Protein 4M4X (pdb70)

Sequence (237 aa):
GSMLQEGEFLLQALNGFVLVVTADALVFYASSTIQDYLGFQQSDVIHQSVYELIHTEDRAEFQRQLHWALNPDNASFMERCFRCRLRCLLDNSSGFLAMNFQGRLKYLHGQNLPPQLALFAIATPLSMLQEGEFLLQALNGFVLVVTADALVFYASSTIQDYLGFQQSDVIHQSVYELIHTEDRAEFQRQLHWALASFMERCFRCRLRCLLGFLAMNFQGRLKYPPQLALFAIATPL

Nearest PDB structures (foldseek):
  4m4x-assembly1_B  TM=1.009E+00  e=1.566E-23  Mus musculus
  4m4x-assembly1_A  TM=9.810E-01  e=3.479E-19  Mus musculus
  6e3u-assembly1_B  TM=8.635E-01  e=3.053E-08  Mus musculus
  7v7l-assembly1_B  TM=8.266E-01  e=1.786E-07  Mus musculus
  7v7w-assembly1_B  TM=8.212E-01  e=2.697E-07  Mus musculus

B-factor: mean 60.88, std 22.24, range [25.76, 160.61]

InterPro domains:
  IPR000014 PAS domain [PS50112] (116-179)
  IPR000014 PAS domain [SM00091] (111-177)
  IPR000014 PAS domain [SM00091] (266-336)
  IPR000014 PAS domain [cd00130] (120-177)
  IPR000014 PAS domain [cd00130] (276-380)
  IPR001610 PAC motif [SM00086] (342-383)
  IPR011598 Myc-type, basic helix-loop-helix (bHLH) domain [PF00010] (36-77)
  IPR011598 Myc-type, basic helix-loop-helix (bHLH) domain [PS50888] (26-79)
  IPR011598 Myc-type, basic helix-loop-helix (bHLH) domain [SM00353] (33-87)
  IPR013655 PAS fold 3 [PF08447] (293-376)
  IPR013767 PAS fold [PF00989] (112-177)
  IPR033348 Aryl hydrocarbon receptor, basic helix-loop-helix domain [cd11436] (27-87)
  IPR035965 PAS domain superfamily [SSF55785] (120-181)
  IPR035965 PAS domain superfamily [SSF55785] (286-382)
  IPR036638 Helix-loop-helix DNA-binding domain superfamily [G3DSA:4.10.280.10] (30-80)
  IPR036638 Helix-loop-helix DNA-binding domain superfamily [SSF47459] (36-77)
  IPR039091 Aryl hydrocarbon receptor/Aryl hydrocarbon receptor repressor [PTHR10649] (6-791)

Radius of gyration: 19.39 Å; Cα contacts (8 Å, |Δi|>4): 508; chains: 2; bounding box: 55×44×47 Å

Organism: Mus musculus (NCBI:txid10090)

Foldseek 3Di:
DVVCVVCLVVCVPDQFKKWKAFLVQFTQFIGQCNCVFAVDGGVVRHRHHQVVFFDVVCVLVVNLQLDQVSPNCPDPFSWGWDWTWTQHPDPVDPRTFIWIWTFGWAWDPDDDPDTTIMTTTGIHTD/DVCVVCLVVCVPPQFKKWKAFLVQFTQFIGQCVCVWQVDGRVVRHRHHCVVFFDPVCVVVVNCQQDPVVVDKDWDWDWTWTPHPVNIFIWIWTFIWQEVGGIMTITGTHGD

GO terms:
  GO:0004879 nuclear receptor activity (F, IDA)
  GO:0005634 nucleus (C, IDA)
  GO:1904613 cellular response to 2,3,7,8-tetrachlorodibenzodioxine (P, IDA)
  GO:0005829 cytosol (C, IDA)
  GO:0001782 B cell homeostasis (P, TAS)
  GO:0001922 B-1 B cell homeostasis (P, TAS)
  GO:0002260 lymphocyte homeostasis (P, TAS)
  GO:0051879 Hsp90 protein binding (F, TAS)
  GO:0034751 aryl hydrocarbon receptor complex (C, TAS)
  GO:0034752 cytosolic aryl hydrocarbon receptor complex (C, TAS)
  GO:0034753 nuclear aryl hydrocarbon receptor complex (C, TAS)
  GO:0030183 B cell differentiation (P, TAS)
  GO:0060420 regulation of heart growth (P, TAS)
  GO:0000902 cell morphogenesis (P, IMP)
  GO:0001568 blood vessel development (P, IMP)
  GO:0001569 branching involved in blood vessel morphogenesis (P, IMP)
  GO:0001782 B cell homeostasis (P, IMP)
  GO:0001889 liver development (P, IMP)
  GO:0001974 blood vessel remodeling (P, IMP)
  GO:0002260 lymphocyte homeostasis (P, IMP)

Solvent-accessible surface area: 12828 Å² total; per-residue (Å²): 92,79,61,55,120,43,13,18,25,14,24,112,70,11,107,0,0,11,1,2,0,2,50,80,6,71,1,62,21,0,0,34,9,0,77,86,44,0,25,38,89,39,94,97,6,33,134,97,34,1,49,123,11,4,39,93,128,21,83,75,63,1,81,100,19,11,53,150,49,74,102,40,184,207,73,103,98,64,94,19,80,17,150,1,80,2,107,7,94,61,147,142,42,114,18,77,44,25,0,32,1,106,10,34,2,56,109,2,98,72,76,151,180,108,65,45,21,0,2,0,0,17,0,34,47,119,78,32,67,128,12,11,15,25,15,17,108,71,11,108,1,0,9,2,8,0,11,54,91,11,69,0,87,28,0,0,46,9,0,82,93,45,0,23,38,93,44,88,84,6,33,132,83,34,1,49,120,9,5,35,96,123,23,84,49,55,0,96,125,25,17,109,179,72,164,127,92,100,65,105,16,81,14,172,1,81,1,87,19,95,146,78,95,51,33,0,37,1,96,5,49,5,27,115,175,102,104,60,2,0,2,0,17,0,44,46,142

Structure (mmCIF, N/CA/C/O backbone):
data_4M4X
#
_entry.id   4M4X
#
_cell.length_a   88.173
_cell.length_b   88.173
_cell.length_c   110.014
_cell.angle_alpha   90.000
_cell.angle_beta   90.000
_cell.angle_gamma   90.000
#
_symmetry.space_group_name_H-M   'P 41 21 2'
#
loop_
_entity.id
_entity.type
_entity.pdbx_description
1 polymer 'Aryl hydrocarbon receptor'
2 water w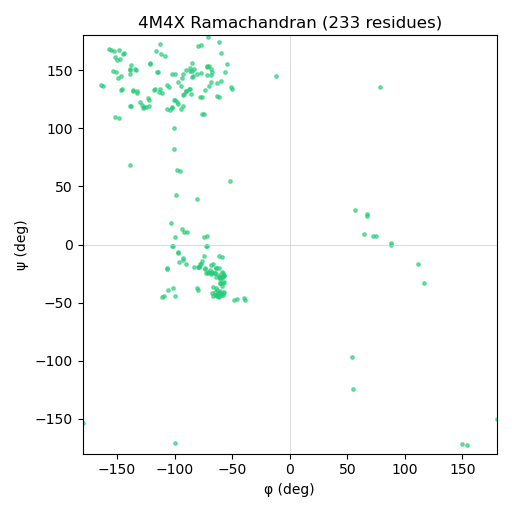ater
#
loop_
_atom_site.group_PDB
_atom_site.id
_atom_site.type_symbol
_atom_site.label_atom_id
_atom_site.label_alt_id
_atom_site.label_comp_id
_atom_site.label_asym_id
_atom_site.label_entity_id
_atom_site.label_seq_id
_atom_site.pdbx_PDB_ins_code
_atom_site.Cartn_x
_atom_site.Cartn_y
_atom_site.Cartn_z
_atom_site.occupancy
_atom_site.B_iso_or_equiv
_atom_site.auth_seq_id
_atom_site.auth_comp_id
_atom_site.auth_asym_id
_atom_site.auth_atom_id
_atom_site.pdbx_PDB_model_num
ATOM 1 N N . GLY A 1 27 ? 27.116 -12.444 2.955 1.00 112.10 107 GLY A N 1
ATOM 2 C CA . GLY A 1 27 ? 27.755 -11.306 2.321 1.00 110.17 107 GLY A CA 1
ATOM 3 C C . GLY A 1 27 ? 27.085 -10.922 1.016 1.00 114.07 107 GLY A C 1
ATOM 4 O O . GLY A 1 27 ? 27.241 -9.797 0.543 1.00 118.64 107 GLY A O 1
ATOM 5 N N . SER A 1 28 ? 26.338 -11.856 0.431 1.00 111.39 108 SER A N 1
ATOM 6 C CA . SER A 1 28 ? 25.628 -11.599 -0.818 1.00 108.47 108 SER A CA 1
ATOM 7 C C . SER A 1 28 ? 24.159 -11.279 -0.556 1.00 98.82 108 SER A C 1
ATOM 8 O O . SER A 1 28 ? 23.600 -10.359 -1.157 1.00 92.94 108 SER A O 1
ATOM 11 N N . MET A 1 29 ? 23.533 -12.052 0.329 1.00 91.32 109 MET A N 1
ATOM 12 C CA . MET A 1 29 ? 22.174 -11.754 0.773 1.00 87.29 109 MET A CA 1
ATOM 13 C C . MET A 1 29 ? 22.152 -10.459 1.584 1.00 78.94 109 MET A C 1
ATOM 14 O O . MET A 1 29 ? 21.197 -9.673 1.504 1.00 84.04 109 MET A O 1
ATOM 19 N N . LEU A 1 30 ? 23.211 -10.246 2.361 1.00 64.88 110 LEU A N 1
ATOM 20 C CA . LEU A 1 30 ? 23.381 -9.016 3.114 1.00 69.14 110 LEU A CA 1
ATOM 21 C C . LEU A 1 30 ? 23.476 -7.873 2.111 1.00 75.20 110 LEU A C 1
ATOM 22 O O . LEU A 1 30 ? 22.850 -6.820 2.270 1.00 80.92 110 LEU A O 1
ATOM 27 N N . GLN A 1 31 ? 24.250 -8.108 1.058 1.00 76.58 111 GLN A N 1
ATOM 28 C CA . GLN A 1 31 ? 24.439 -7.129 -0.002 1.00 74.83 111 GLN A CA 1
ATOM 29 C C . GLN A 1 31 ? 23.117 -6.839 -0.712 1.00 70.14 111 GLN A C 1
ATOM 30 O O . GLN A 1 31 ? 22.824 -5.696 -1.061 1.00 69.90 111 GLN A O 1
ATOM 36 N N . GLU A 1 32 ? 22.317 -7.879 -0.915 1.00 69.17 112 GLU A N 1
ATOM 37 C CA . GLU A 1 32 ? 21.022 -7.720 -1.567 1.00 68.80 112 GLU A CA 1
ATOM 38 C C . GLU A 1 32 ? 20.005 -7.000 -0.681 1.00 66.46 112 GLU A C 1
ATOM 39 O O . GLU A 1 32 ? 19.056 -6.395 -1.191 1.00 67.83 112 GLU A O 1
ATOM 45 N N . GLY A 1 33 ? 20.211 -7.057 0.636 1.00 62.41 113 GLY A N 1
ATOM 46 C CA . GLY A 1 33 ? 19.317 -6.413 1.584 1.00 54.05 113 GLY A CA 1
ATOM 47 C C . GLY A 1 33 ? 19.773 -5.037 2.052 1.00 58.25 113 GLY A C 1
ATOM 48 O O . GLY A 1 33 ? 19.032 -4.357 2.759 1.00 59.48 113 GLY A O 1
ATOM 49 N N . GLU A 1 34 ? 20.986 -4.635 1.662 1.00 63.10 114 GLU A N 1
ATOM 50 C CA . GLU A 1 34 ? 21.562 -3.325 2.008 1.00 62.46 114 GLU A CA 1
ATOM 51 C C . GLU A 1 34 ? 20.569 -2.166 1.991 1.00 59.30 114 GLU A C 1
ATOM 52 O O . GLU A 1 34 ? 20.518 -1.362 2.924 1.00 62.48 114 GLU A O 1
ATOM 58 N N . PHE A 1 35 ? 19.790 -2.089 0.919 1.00 57.03 115 PHE A N 1
ATOM 59 C CA . PHE A 1 35 ? 18.920 -0.950 0.669 1.00 55.26 115 PHE A CA 1
ATOM 60 C C . PHE A 1 35 ? 17.931 -0.672 1.800 1.00 61.35 115 PHE A C 1
ATOM 61 O O . PHE A 1 35 ? 17.482 0.460 1.978 1.00 58.30 115 PHE A O 1
ATOM 69 N N . LEU A 1 36 ? 17.590 -1.709 2.557 1.00 60.18 116 LEU A N 1
ATOM 70 C CA . LEU A 1 36 ? 16.655 -1.567 3.661 1.00 53.47 116 LEU A CA 1
ATOM 71 C C . LEU A 1 36 ? 17.193 -0.590 4.713 1.00 51.67 116 LEU A C 1
ATOM 72 O O . LEU A 1 36 ? 16.423 0.043 5.434 1.00 56.26 116 LEU A O 1
ATOM 77 N N . LEU A 1 37 ? 18.514 -0.461 4.790 1.00 46.50 117 LEU A N 1
ATOM 78 C CA . LEU A 1 37 ? 19.137 0.436 5.764 1.00 48.42 117 LEU A CA 1
ATOM 79 C C . LEU A 1 37 ? 18.957 1.909 5.389 1.00 55.29 117 LEU A C 1
ATOM 80 O O . LEU A 1 37 ? 19.401 2.790 6.123 1.00 54.45 117 LEU A O 1
ATOM 85 N N . GLN A 1 38 ? 18.303 2.175 4.258 1.00 51.58 118 GLN A N 1
ATOM 86 C CA . GLN A 1 38 ? 18.004 3.547 3.868 1.00 47.87 118 GLN A CA 1
ATOM 87 C C . GLN A 1 38 ? 16.980 4.167 4.807 1.00 53.81 118 GLN A C 1
ATOM 88 O O . GLN A 1 38 ? 16.839 5.388 4.860 1.00 61.04 118 GLN A O 1
ATOM 94 N N . ALA A 1 39 ? 16.272 3.321 5.549 1.00 55.85 119 ALA A N 1
ATOM 95 C CA . ALA A 1 39 ? 15.277 3.779 6.515 1.00 55.50 119 ALA A CA 1
ATOM 96 C C . ALA A 1 39 ? 15.955 4.370 7.751 1.00 55.04 119 ALA A C 1
ATOM 97 O O . ALA A 1 39 ? 15.340 5.124 8.500 1.00 61.29 119 ALA A O 1
ATOM 99 N N . LEU A 1 40 ? 17.219 4.018 7.967 1.00 50.62 120 LEU A N 1
ATOM 100 C CA . LEU A 1 40 ? 17.970 4.539 9.106 1.00 48.15 120 LEU A CA 1
ATOM 101 C C . LEU A 1 40 ? 18.317 6.006 8.933 1.00 50.11 120 LEU A C 1
ATOM 102 O O . LEU A 1 40 ? 18.462 6.499 7.819 1.00 53.44 120 LEU A O 1
ATOM 107 N N . ASN A 1 41 ? 18.482 6.684 10.059 1.00 56.49 121 ASN A N 1
ATOM 108 C CA . ASN A 1 41 ? 18.953 8.057 10.094 1.00 65.13 121 ASN A CA 1
ATOM 109 C C . ASN A 1 41 ? 20.454 8.070 10.317 1.00 71.62 121 ASN A C 1
ATOM 110 O O . ASN A 1 41 ? 20.939 8.528 11.349 1.00 87.39 121 ASN A O 1
ATOM 115 N N . GLY A 1 42 ? 21.188 7.510 9.369 1.00 61.04 122 GLY A N 1
ATOM 116 C CA . GLY A 1 42 ? 22.630 7.463 9.475 1.00 44.23 122 GLY A CA 1
ATOM 117 C C . GLY A 1 42 ? 23.130 6.232 8.763 1.00 42.34 122 GLY A C 1
ATOM 118 O O . GLY A 1 42 ? 22.359 5.533 8.097 1.00 50.31 122 GLY A O 1
ATOM 119 N N . PHE A 1 43 ? 24.414 5.941 8.911 1.00 35.60 123 PHE A N 1
ATOM 120 C CA . PHE A 1 43 ? 24.948 4.753 8.276 1.00 42.07 123 PHE A CA 1
ATOM 121 C C . PHE A 1 43 ? 25.564 3.811 9.303 1.00 42.96 123 PHE A C 1
ATOM 122 O O . PHE A 1 43 ? 25.954 4.219 10.395 1.00 38.15 123 PHE A O 1
ATOM 130 N N . VAL A 1 44 ? 25.618 2.538 8.949 1.00 39.54 124 VAL A N 1
ATOM 131 C CA . VAL A 1 44 ? 26.154 1.531 9.836 1.00 34.70 124 VAL A CA 1
ATOM 132 C C . VAL A 1 44 ? 27.656 1.477 9.608 1.00 42.62 124 VAL A C 1
ATOM 133 O O . VAL A 1 44 ? 28.124 1.483 8.467 1.00 47.85 124 VAL A O 1
ATOM 137 N N . LEU A 1 45 ? 28.409 1.468 10.700 1.00 40.86 125 LEU A N 1
ATOM 138 C CA . LEU A 1 45 ? 29.856 1.348 10.629 1.00 36.39 125 LEU A CA 1
ATOM 139 C C . LEU A 1 45 ? 30.298 0.299 11.642 1.00 42.88 125 LEU A C 1
ATOM 140 O O . LEU A 1 45 ? 29.858 0.308 12.801 1.00 40.15 125 LEU A O 1
ATOM 145 N N . VAL A 1 46 ? 31.147 -0.622 11.199 1.00 40.29 126 VAL A N 1
ATOM 146 C CA . VAL A 1 46 ? 31.701 -1.626 12.094 1.00 34.97 126 VAL A CA 1
ATOM 147 C C . VAL A 1 46 ? 33.219 -1.523 12.047 1.00 38.60 126 VAL A C 1
ATOM 148 O O . VAL A 1 46 ? 33.819 -1.689 10.985 1.00 38.17 126 VAL A O 1
ATOM 152 N N . VAL A 1 47 ? 33.829 -1.225 13.194 1.00 33.85 127 VAL A N 1
ATOM 153 C CA . VAL A 1 47 ? 35.276 -1.015 13.278 1.00 33.59 127 VAL A CA 1
ATOM 154 C C . VAL A 1 47 ? 35.923 -1.977 14.265 1.00 39.82 127 VAL A C 1
ATOM 155 O O . VAL A 1 47 ? 35.570 -2.018 15.443 1.00 42.63 127 VAL A O 1
ATOM 159 N N . THR A 1 48 ? 36.904 -2.732 13.796 1.00 37.04 128 THR A N 1
ATOM 160 C CA . THR A 1 48 ? 37.564 -3.691 14.665 1.00 35.25 128 THR A CA 1
ATOM 161 C C . THR A 1 48 ? 38.562 -3.019 15.614 1.00 38.45 128 THR A C 1
ATOM 162 O O . THR A 1 48 ? 38.836 -1.818 15.490 1.00 42.92 128 THR A O 1
ATOM 166 N N . ALA A 1 49 ? 39.088 -3.794 16.562 1.00 33.98 129 ALA A N 1
ATOM 167 C CA . ALA A 1 49 ? 39.992 -3.274 17.592 1.00 39.66 129 ALA A CA 1
ATOM 168 C C . ALA A 1 49 ? 41.267 -2.665 17.007 1.00 41.59 129 ALA A C 1
ATOM 169 O O . ALA A 1 49 ? 41.814 -1.716 17.563 1.00 44.88 129 ALA A O 1
ATOM 171 N N . ASP A 1 50 ? 41.738 -3.228 15.898 1.00 39.48 130 ASP A N 1
ATOM 172 C CA . ASP A 1 50 ? 42.893 -2.702 15.163 1.00 37.83 130 ASP A CA 1
ATOM 173 C C . ASP A 1 50 ? 42.552 -1.421 14.375 1.00 40.25 130 ASP A C 1
ATOM 174 O O . ASP A 1 50 ? 43.364 -0.945 13.571 1.00 42.71 130 ASP A O 1
ATOM 179 N N . ALA A 1 51 ? 41.335 -0.914 14.580 1.00 33.14 131 ALA A N 1
ATOM 180 C CA . ALA A 1 51 ? 40.831 0.314 13.953 1.00 37.96 131 ALA A CA 1
ATOM 181 C C . ALA A 1 51 ? 40.621 0.226 12.437 1.00 44.37 131 ALA A C 1
ATOM 182 O O . ALA A 1 51 ? 40.658 1.244 11.744 1.00 49.52 131 ALA A O 1
ATOM 184 N N . LEU A 1 52 ? 40.371 -0.979 11.926 1.00 39.69 132 LEU A N 1
ATOM 185 C CA . LEU A 1 52 ? 40.036 -1.145 10.512 1.00 36.79 132 LEU A CA 1
ATOM 186 C C . LEU A 1 52 ? 38.530 -1.122 10.319 1.00 39.84 132 LEU A C 1
ATOM 187 O O . LEU A 1 52 ? 37.786 -1.523 11.210 1.00 36.62 132 LEU A O 1
ATOM 192 N N . VAL A 1 53 ? 38.070 -0.597 9.188 1.00 40.10 133 VAL A N 1
ATOM 193 C CA . VAL A 1 53 ? 36.647 -0.674 8.883 1.00 31.89 133 VAL A CA 1
ATOM 194 C C . VAL A 1 53 ? 36.335 -2.087 8.423 1.00 36.39 133 VAL A C 1
ATOM 195 O O . VAL A 1 53 ? 36.795 -2.532 7.366 1.00 43.32 133 VAL A O 1
ATOM 199 N N . PHE A 1 54 ? 35.570 -2.811 9.224 1.00 34.50 134 PHE A N 1
ATOM 200 C CA . PHE A 1 54 ? 35.219 -4.160 8.839 1.00 32.59 134 PHE A CA 1
ATOM 201 C C . PHE A 1 54 ? 34.064 -4.102 7.853 1.00 33.61 134 PHE A C 1
ATOM 202 O O . PHE A 1 54 ? 33.988 -4.886 6.914 1.00 37.82 134 PHE A O 1
ATOM 210 N N . TYR A 1 55 ? 33.155 -3.170 8.100 1.00 37.58 135 TYR A N 1
ATOM 211 C CA . TYR A 1 55 ? 31.976 -2.994 7.283 1.00 37.53 135 TYR A CA 1
ATOM 212 C C . TYR A 1 55 ? 31.470 -1.558 7.347 1.00 36.24 135 TYR A C 1
ATOM 213 O O . TYR A 1 55 ? 31.620 -0.882 8.358 1.00 36.94 135 TYR A O 1
ATOM 222 N N . ALA A 1 56 ? 30.859 -1.107 6.257 1.00 37.77 136 ALA A N 1
ATOM 223 C CA . ALA A 1 56 ? 30.161 0.170 6.222 1.00 37.97 136 ALA A CA 1
ATOM 224 C C . ALA A 1 56 ? 28.979 -0.035 5.292 1.00 39.40 136 ALA A C 1
ATOM 225 O O . ALA A 1 56 ? 29.128 -0.643 4.231 1.00 41.06 136 ALA A O 1
ATOM 227 N N . SER A 1 57 ? 27.794 0.419 5.688 1.00 34.91 137 SER A N 1
ATOM 228 C CA . SER A 1 57 ? 26.631 0.258 4.815 1.00 34.79 137 SER A CA 1
ATOM 229 C C . SER A 1 57 ? 26.772 1.170 3.591 1.00 35.41 137 SER A C 1
ATOM 230 O O . SER A 1 57 ? 27.440 2.201 3.656 1.00 38.84 137 SER A O 1
ATOM 233 N N . SER A 1 58 ? 26.151 0.789 2.480 1.00 41.23 138 SER A N 1
ATOM 234 C CA . SER A 1 58 ? 26.250 1.568 1.252 1.00 47.29 138 SER A CA 1
ATOM 235 C C . SER A 1 58 ? 25.758 2.985 1.459 1.00 44.47 138 SER A C 1
ATOM 236 O O . SER A 1 58 ? 26.206 3.925 0.789 1.00 47.75 138 SER A O 1
ATOM 239 N N . THR A 1 59 ? 24.849 3.130 2.416 1.00 33.61 139 THR A N 1
ATOM 240 C CA . THR A 1 59 ? 24.264 4.419 2.725 1.00 39.63 139 THR A CA 1
ATOM 241 C C . THR A 1 59 ? 25.313 5.440 3.185 1.00 42.70 139 THR A C 1
ATOM 242 O O . THR A 1 59 ? 25.008 6.627 3.300 1.00 42.64 139 THR A O 1
ATOM 246 N N . ILE A 1 60 ? 26.542 4.985 3.444 1.00 36.16 140 ILE A N 1
ATOM 247 C CA . ILE A 1 60 ? 27.616 5.909 3.777 1.00 40.70 140 ILE A CA 1
ATOM 248 C C . ILE A 1 60 ? 27.771 6.934 2.654 1.00 40.74 140 ILE A C 1
ATOM 249 O O . ILE A 1 60 ? 28.071 8.103 2.918 1.00 42.28 140 ILE A O 1
ATOM 254 N N . GLN A 1 61 ? 27.503 6.512 1.418 1.00 37.01 141 GLN A N 1
ATOM 255 C CA . GLN A 1 61 ? 27.621 7.420 0.283 1.00 42.76 141 GLN A CA 1
ATOM 256 C C . GLN A 1 61 ? 26.663 8.610 0.408 1.00 47.90 141 GLN A C 1
ATOM 257 O O . GLN A 1 61 ? 26.947 9.693 -0.089 1.00 45.11 141 GLN A O 1
ATOM 263 N N . ASP A 1 62 ? 25.543 8.416 1.097 1.00 48.36 142 ASP A N 1
ATOM 264 C CA . ASP A 1 62 ? 24.559 9.484 1.254 1.00 46.93 142 ASP A CA 1
ATOM 265 C C . ASP A 1 62 ? 24.976 10.512 2.301 1.00 42.78 142 ASP A C 1
ATOM 266 O O . ASP A 1 62 ? 24.419 11.607 2.345 1.00 43.81 142 ASP A O 1
ATOM 271 N N . TYR A 1 63 ? 25.942 10.169 3.150 1.00 41.84 143 TYR A N 1
ATOM 272 C CA . TYR A 1 63 ? 26.318 11.103 4.207 1.00 41.24 143 TYR A CA 1
ATOM 273 C C . TYR A 1 63 ? 27.706 11.688 3.986 1.00 44.07 143 TYR A C 1
ATOM 274 O O . TYR A 1 63 ? 27.897 12.901 4.105 1.00 43.71 143 TYR A O 1
ATOM 283 N N . LEU A 1 64 ? 28.661 10.827 3.636 1.00 42.64 144 LEU A N 1
ATOM 284 C CA . LEU A 1 64 ? 30.054 11.234 3.482 1.00 38.89 144 LEU A CA 1
ATOM 285 C C . LEU A 1 64 ? 30.490 11.306 2.019 1.00 47.90 144 LEU A C 1
ATOM 286 O O . LEU A 1 64 ? 31.497 11.953 1.695 1.00 51.40 144 LEU A O 1
ATOM 291 N N . GLY A 1 65 ? 29.760 10.636 1.131 1.00 44.14 145 GLY A N 1
ATOM 292 C CA . GLY A 1 65 ? 30.112 10.699 -0.280 1.00 45.46 145 GLY A CA 1
ATOM 293 C C . GLY A 1 65 ? 31.117 9.638 -0.679 1.00 50.69 145 GLY A C 1
ATOM 294 O O . GLY A 1 65 ? 31.554 9.588 -1.824 1.00 51.16 145 GLY A O 1
ATOM 295 N N . PHE A 1 66 ? 31.512 8.807 0.283 1.00 49.50 146 PHE A N 1
ATOM 296 C CA . PHE A 1 66 ? 32.400 7.689 0.003 1.00 43.03 146 PHE A CA 1
ATOM 297 C C . PHE A 1 66 ? 31.630 6.466 -0.429 1.00 42.16 146 PHE A C 1
ATOM 298 O O . PHE A 1 66 ? 30.516 6.238 0.031 1.00 39.63 146 PHE A O 1
ATOM 306 N N . GLN A 1 67 ? 32.244 5.647 -1.276 1.00 47.94 147 GLN A N 1
ATOM 307 C CA . GLN A 1 67 ? 31.659 4.346 -1.575 1.00 48.90 147 GLN A CA 1
ATOM 308 C C . GLN A 1 67 ? 32.086 3.341 -0.504 1.00 49.15 147 GLN A C 1
ATOM 309 O O . GLN A 1 67 ? 33.193 3.401 0.039 1.00 42.11 147 GLN A O 1
ATOM 315 N N . GLN A 1 68 ? 31.163 2.449 -0.187 1.00 48.16 148 GLN A N 1
ATOM 316 C CA . GLN A 1 68 ? 31.386 1.338 0.717 1.00 41.18 148 GLN A CA 1
ATOM 317 C C . GLN A 1 68 ? 32.667 0.554 0.408 1.00 43.39 148 GLN A C 1
ATOM 318 O O . GLN A 1 68 ? 33.461 0.271 1.300 1.00 41.99 148 GLN A O 1
ATOM 324 N N . SER A 1 69 ? 32.871 0.212 -0.859 1.00 42.83 149 SER A N 1
ATOM 325 C CA . SER A 1 69 ? 34.011 -0.613 -1.238 1.00 48.54 149 SER A CA 1
ATOM 326 C C . SER A 1 69 ? 35.365 0.087 -1.090 1.00 51.19 149 SER A C 1
ATOM 327 O O . SER A 1 69 ? 36.388 -0.577 -0.922 1.00 51.35 149 SER A O 1
ATOM 330 N N . ASP A 1 70 ? 35.377 1.416 -1.163 1.00 48.62 150 ASP A N 1
ATOM 331 C CA . ASP A 1 70 ? 36.628 2.163 -1.027 1.00 44.08 150 ASP A CA 1
ATOM 332 C C . ASP A 1 70 ? 37.050 2.292 0.423 1.00 47.04 150 ASP A C 1
ATOM 333 O O . ASP A 1 70 ? 38.219 2.534 0.731 1.00 56.71 150 ASP A O 1
ATOM 338 N N . VAL A 1 71 ? 36.098 2.090 1.317 1.00 41.01 151 VAL A N 1
ATOM 339 C CA . VAL A 1 71 ? 36.287 2.423 2.720 1.00 39.41 151 VAL A CA 1
ATOM 340 C C . VAL A 1 71 ? 36.587 1.187 3.559 1.00 40.19 151 VAL A C 1
ATOM 341 O O . VAL A 1 71 ? 37.428 1.224 4.460 1.00 45.82 151 VAL A O 1
ATOM 345 N N . ILE A 1 72 ? 35.938 0.081 3.213 1.00 36.27 152 ILE A N 1
ATOM 346 C CA . ILE A 1 72 ? 36.136 -1.185 3.902 1.00 41.36 152 ILE A CA 1
ATOM 347 C C . ILE A 1 72 ? 37.597 -1.627 3.806 1.00 40.40 152 ILE A C 1
ATOM 348 O O . ILE A 1 72 ? 38.237 -1.405 2.782 1.00 38.09 152 ILE A O 1
ATOM 353 N N . HIS A 1 73 ? 38.117 -2.190 4.905 1.00 38.17 153 HIS A N 1
ATOM 354 C CA . HIS A 1 73 ? 39.510 -2.655 5.027 1.00 42.07 153 HIS A CA 1
ATOM 355 C C . HIS A 1 73 ? 40.508 -1.515 5.188 1.00 44.33 153 HIS A C 1
ATOM 356 O O . HIS A 1 73 ? 41.717 -1.741 5.165 1.00 50.69 153 HIS A O 1
ATOM 363 N N . GLN A 1 74 ? 40.021 -0.292 5.351 1.00 37.85 154 GLN A N 1
ATOM 364 C CA . GLN A 1 74 ? 40.942 0.807 5.598 1.00 38.91 154 GLN A CA 1
ATOM 365 C C . GLN A 1 74 ? 40.810 1.254 7.038 1.00 42.63 154 GLN A C 1
ATOM 366 O O . GLN A 1 74 ? 39.811 0.952 7.708 1.00 43.23 154 GLN A O 1
ATOM 372 N N . SER A 1 75 ? 41.814 1.983 7.511 1.00 39.71 155 SER A N 1
ATOM 373 C CA . SER A 1 75 ? 41.801 2.500 8.875 1.00 42.38 155 SER A CA 1
ATOM 374 C C . SER A 1 75 ? 40.741 3.594 8.996 1.00 35.23 155 SER A C 1
ATOM 375 O O . SER A 1 75 ? 40.650 4.452 8.113 1.00 40.51 155 SER A O 1
ATOM 378 N N . VAL A 1 76 ? 39.960 3.591 10.079 1.00 37.57 156 VAL A N 1
ATOM 379 C CA . VAL A 1 76 ? 38.959 4.646 10.277 1.00 34.80 156 VAL A CA 1
ATOM 380 C C . VAL A 1 76 ? 39.602 6.004 10.453 1.00 37.07 156 VAL A C 1
ATOM 381 O O . VAL A 1 76 ? 38.950 7.024 10.242 1.00 39.79 156 VAL A O 1
ATOM 385 N N . TYR A 1 77 ? 40.854 6.022 10.903 1.00 31.59 157 TYR A N 1
ATOM 386 C CA . TYR A 1 77 ? 41.505 7.289 11.198 1.00 38.51 157 TYR A CA 1
ATOM 387 C C . TYR A 1 77 ? 41.663 8.133 9.936 1.00 46.64 157 TYR A C 1
ATOM 388 O O . TYR A 1 77 ? 41.783 9.358 10.015 1.00 56.37 157 TYR A O 1
ATOM 397 N N . GLU A 1 78 ? 41.607 7.483 8.774 1.00 46.52 158 GLU A N 1
ATOM 398 C CA . GLU A 1 78 ? 41.655 8.196 7.497 1.00 47.22 158 GLU A CA 1
ATOM 399 C C . GLU A 1 78 ? 40.380 8.983 7.235 1.00 41.44 158 GLU A C 1
ATOM 400 O O . GLU A 1 78 ? 40.396 9.967 6.513 1.00 52.96 158 GLU A O 1
ATOM 406 N N . LEU A 1 79 ? 39.286 8.555 7.855 1.00 42.28 159 LEU A N 1
ATOM 407 C CA . LEU A 1 79 ? 38.001 9.236 7.749 1.00 39.80 159 LEU A CA 1
ATOM 408 C C . LEU A 1 79 ? 37.801 10.255 8.869 1.00 42.78 159 LEU A C 1
ATOM 409 O O . LEU A 1 79 ? 36.856 11.040 8.830 1.00 48.26 159 LEU A O 1
ATOM 414 N N . ILE A 1 80 ? 38.665 10.225 9.878 1.00 40.26 160 ILE A N 1
ATOM 415 C CA . ILE A 1 80 ? 38.439 11.024 11.077 1.00 44.66 160 ILE A CA 1
ATOM 416 C C . ILE A 1 80 ? 39.344 12.253 11.144 1.00 47.45 160 ILE A C 1
ATOM 417 O O . ILE A 1 80 ? 40.551 12.180 10.884 1.00 48.73 160 ILE A O 1
ATOM 422 N N . HIS A 1 81 ? 38.738 13.378 11.506 1.00 40.32 161 HIS A N 1
ATOM 423 C CA . HIS A 1 81 ? 39.458 14.611 11.795 1.00 38.98 161 HIS A CA 1
ATOM 424 C C . HIS A 1 81 ? 40.582 14.309 12.782 1.00 43.91 161 HIS A C 1
ATOM 425 O O . HIS A 1 81 ? 40.364 13.614 13.786 1.00 43.29 161 HIS A O 1
ATOM 432 N N . THR A 1 82 ? 41.780 14.826 12.510 1.00 47.93 162 THR A N 1
ATOM 433 C CA . THR A 1 82 ? 42.948 14.482 13.331 1.00 46.24 162 THR A CA 1
ATOM 434 C C . THR A 1 82 ? 42.763 14.837 14.795 1.00 46.84 162 THR A C 1
ATOM 435 O O . THR A 1 82 ? 43.394 14.228 15.656 1.00 55.99 162 THR A O 1
ATOM 439 N N . GLU A 1 83 ? 41.883 15.800 15.078 1.00 46.68 163 GLU A N 1
ATOM 440 C CA . GLU A 1 83 ? 41.630 16.229 16.460 1.00 50.03 163 GLU A CA 1
ATOM 441 C C . GLU A 1 83 ? 40.704 15.276 17.207 1.00 42.46 163 GLU A C 1
ATOM 442 O O . GLU A 1 83 ? 40.665 15.293 18.430 1.00 46.20 163 GLU A O 1
ATOM 448 N N . ASP A 1 84 ? 39.959 14.459 16.470 1.00 41.68 164 ASP A N 1
ATOM 449 C CA . ASP A 1 84 ? 39.012 13.526 17.067 1.00 36.01 164 ASP A CA 1
ATOM 450 C C . ASP A 1 84 ? 39.542 12.097 17.094 1.00 35.95 164 ASP A C 1
ATOM 451 O O . ASP A 1 84 ? 38.859 11.206 17.572 1.00 38.26 164 ASP A O 1
ATOM 456 N N . ARG A 1 85 ? 40.747 11.869 16.577 1.00 40.67 165 ARG A N 1
ATOM 457 C CA . ARG A 1 85 ? 41.268 10.500 16.492 1.00 39.27 165 ARG A CA 1
ATOM 458 C C . ARG A 1 85 ? 41.557 9.849 17.844 1.00 40.68 165 ARG A C 1
ATOM 459 O O . ARG A 1 85 ? 41.198 8.688 18.057 1.00 40.48 165 ARG A O 1
ATOM 467 N N . ALA A 1 86 ? 42.181 10.595 18.755 1.00 35.44 166 ALA A N 1
ATOM 468 C CA . ALA A 1 86 ? 42.493 10.063 20.084 1.00 44.80 166 ALA A CA 1
ATOM 469 C C . ALA A 1 86 ? 41.210 9.661 20.802 1.00 44.15 166 ALA A C 1
ATOM 470 O O . ALA A 1 86 ? 41.142 8.597 21.411 1.00 42.94 166 ALA A O 1
ATOM 472 N N . GLU A 1 87 ? 40.178 10.495 20.687 1.00 46.30 167 GLU A N 1
ATOM 473 C CA . GLU A 1 87 ? 38.902 10.204 21.327 1.00 39.59 167 GLU A CA 1
ATOM 474 C C . GLU A 1 87 ? 38.261 8.962 20.738 1.00 37.36 167 GLU A C 1
ATOM 475 O O . GLU A 1 87 ? 37.710 8.141 21.477 1.00 38.62 167 GLU A O 1
ATOM 481 N N . PHE A 1 88 ? 38.337 8.810 19.417 1.00 35.44 168 PHE A N 1
ATOM 482 C CA . PHE A 1 88 ? 37.793 7.609 18.806 1.00 38.28 168 PHE A CA 1
ATOM 483 C C . PHE A 1 88 ? 38.524 6.386 19.336 1.00 39.10 168 PHE A C 1
ATOM 484 O O . PHE A 1 88 ? 37.902 5.384 19.669 1.00 39.33 168 PHE A O 1
ATOM 492 N N . GLN A 1 89 ? 39.848 6.473 19.401 1.00 36.48 169 GLN A N 1
ATOM 493 C CA . GLN A 1 89 ? 40.650 5.361 19.869 1.00 37.91 169 GLN A CA 1
ATOM 494 C C . GLN A 1 89 ? 40.281 4.968 21.309 1.00 38.47 169 GLN A C 1
ATOM 495 O O . GLN A 1 89 ? 40.150 3.785 21.633 1.00 35.65 169 GLN A O 1
ATOM 501 N N . ARG A 1 90 ? 40.099 5.969 22.160 1.00 36.83 170 ARG A N 1
ATOM 502 C CA . ARG A 1 90 ? 39.760 5.728 23.560 1.00 43.41 170 ARG A CA 1
ATOM 503 C C . ARG A 1 90 ? 38.415 5.041 23.645 1.00 40.73 170 ARG A C 1
ATOM 504 O O . ARG A 1 90 ? 38.216 4.083 24.395 1.00 40.54 170 ARG A O 1
ATOM 512 N N . GLN A 1 91 ? 37.493 5.545 22.848 1.00 39.07 171 GLN A N 1
ATOM 513 C CA . GLN A 1 91 ? 36.150 5.032 22.829 1.00 40.07 171 GLN A CA 1
ATOM 514 C C . GLN A 1 91 ? 36.081 3.606 22.259 1.00 43.15 171 GLN A C 1
ATOM 515 O O . GLN A 1 91 ? 35.172 2.829 22.573 1.00 43.48 171 GLN A O 1
ATOM 521 N N . LEU A 1 92 ? 37.064 3.258 21.441 1.00 39.37 172 LEU A N 1
ATOM 522 C CA . LEU A 1 92 ? 37.117 1.941 20.829 1.00 36.14 172 LEU A CA 1
ATOM 523 C C . LEU A 1 92 ? 37.581 0.881 21.832 1.00 46.71 172 LEU A C 1
ATOM 524 O O . LEU A 1 92 ? 37.361 -0.317 21.620 1.00 48.25 172 LEU A O 1
ATOM 529 N N . HIS A 1 93 ? 38.135 1.320 22.965 1.00 36.11 173 HIS A N 1
ATOM 530 C CA . HIS A 1 93 ? 38.690 0.380 23.929 1.00 36.11 173 HIS A CA 1
ATOM 531 C C . HIS A 1 93 ? 37.610 0.084 24.967 1.00 42.49 173 HIS A C 1
ATOM 532 O O . HIS A 1 93 ? 36.933 0.998 25.455 1.00 36.94 173 HIS A O 1
ATOM 539 N N . TRP A 1 94 ? 37.463 -1.191 25.314 1.00 40.31 174 TRP A N 1
ATOM 540 C CA . TRP A 1 94 ? 36.390 -1.600 26.213 1.00 37.78 174 TRP A CA 1
ATOM 541 C C . TRP A 1 94 ? 36.429 -0.885 27.550 1.00 42.23 174 TRP A C 1
ATOM 542 O O . TRP A 1 94 ? 35.386 -0.581 28.113 1.00 42.45 174 TRP A O 1
ATOM 553 N N . ALA A 1 95 ? 37.630 -0.707 28.092 1.00 41.80 175 ALA A N 1
ATOM 554 C CA . ALA A 1 95 ? 37.800 0.006 29.354 1.00 43.87 175 ALA A CA 1
ATOM 555 C C . ALA A 1 95 ? 38.102 1.503 29.200 1.00 45.67 175 ALA A C 1
ATOM 556 O O . ALA A 1 95 ? 38.537 2.136 30.158 1.00 51.00 175 ALA A O 1
ATOM 558 N N . LEU A 1 96 ? 37.908 2.053 28.003 1.00 50.08 176 LEU A N 1
ATOM 559 C CA . LEU A 1 96 ? 38.258 3.456 27.722 1.00 53.61 176 LEU A CA 1
ATOM 560 C C . LEU A 1 96 ? 39.735 3.780 28.005 1.00 54.17 176 LEU A C 1
ATOM 561 O O . LEU A 1 96 ? 40.077 4.915 28.343 1.00 54.18 176 LEU A O 1
ATOM 566 N N . ASN A 1 97 ? 40.601 2.782 27.857 1.00 54.10 177 ASN A N 1
ATOM 567 C CA . ASN A 1 97 ? 42.002 2.905 28.249 1.00 50.13 177 ASN A CA 1
ATOM 568 C C . ASN A 1 97 ? 42.923 2.256 27.208 1.00 48.74 177 ASN A C 1
ATOM 569 O O . ASN A 1 97 ? 43.571 1.247 27.479 1.00 50.87 177 ASN A O 1
ATOM 574 N N . PRO A 1 98 ? 42.995 2.858 26.012 1.00 48.09 178 PRO A N 1
ATOM 575 C CA . PRO A 1 98 ? 43.577 2.251 24.805 1.00 52.14 178 PRO A CA 1
ATOM 576 C C . PRO A 1 98 ? 45.060 1.864 24.840 1.00 56.77 178 PRO A C 1
ATOM 577 O O . PRO A 1 98 ? 45.451 1.043 24.015 1.00 74.23 178 PRO A O 1
ATOM 581 N N . ASP A 1 99 ? 45.843 2.436 25.746 1.00 50.03 179 ASP A N 1
ATOM 582 C CA . ASP A 1 9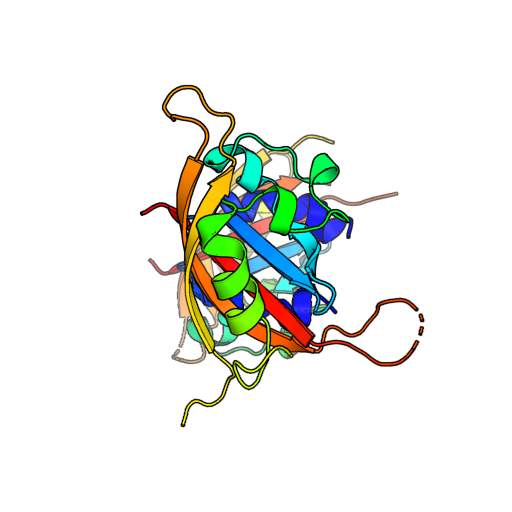9 ? 47.321 2.372 25.716 1.00 71.81 179 ASP A CA 1
ATOM 583 C C . ASP A 1 99 ? 47.964 3.055 24.509 1.00 73.51 179 ASP A C 1
ATOM 584 O O . ASP A 1 99 ? 48.972 3.747 24.653 1.00 82.47 179 ASP A O 1
ATOM 589 N N . ASN A 1 126 ? 26.209 0.940 35.086 1.00 65.91 206 ASN A N 1
ATOM 590 C CA . ASN A 1 126 ? 26.118 -0.510 35.212 1.00 70.63 206 ASN A CA 1
ATOM 591 C C . ASN A 1 126 ? 25.288 -1.184 34.109 1.00 76.39 206 ASN A C 1
ATOM 592 O O . ASN A 1 126 ? 24.509 -2.101 34.382 1.00 85.64 206 ASN A O 1
ATOM 597 N N . ALA A 1 127 ? 25.468 -0.743 32.866 1.00 64.12 207 ALA A N 1
ATOM 598 C CA . ALA A 1 127 ? 24.684 -1.259 31.743 1.00 69.04 207 ALA A CA 1
ATOM 599 C C . ALA A 1 127 ? 24.887 -2.760 31.504 1.00 83.80 207 ALA A C 1
ATOM 600 O O . ALA A 1 127 ? 25.732 -3.394 32.139 1.00 93.52 207 ALA A O 1
ATOM 602 N N . SER A 1 128 ? 24.116 -3.314 30.569 1.00 87.53 208 SER A N 1
ATOM 603 C CA . SER A 1 128 ? 24.163 -4.740 30.251 1.00 87.06 208 SER A CA 1
ATOM 604 C C . SER A 1 128 ? 25.001 -4.962 29.003 1.00 84.30 208 SER A C 1
ATOM 605 O O . SER A 1 128 ? 25.111 -6.083 28.499 1.00 85.75 208 SER A O 1
ATOM 608 N N . PHE A 1 129 ? 25.615 -3.878 28.539 1.00 79.39 209 PHE A N 1
ATOM 609 C CA . PHE A 1 129 ? 26.386 -3.856 27.305 1.00 73.30 209 PHE A CA 1
ATOM 610 C C . PHE A 1 129 ? 27.510 -2.841 27.452 1.00 65.07 209 PHE A C 1
ATOM 611 O O . PHE A 1 129 ? 27.517 -2.030 28.378 1.00 66.60 209 PHE A O 1
ATOM 619 N N . MET A 1 130 ? 28.462 -2.879 26.534 1.00 64.27 210 MET A N 1
ATOM 620 C CA . MET A 1 130 ? 29.514 -1.882 26.548 1.00 55.51 210 MET A CA 1
ATOM 621 C C . MET A 1 130 ? 29.118 -0.893 25.481 1.00 44.71 210 MET A C 1
ATOM 622 O O . MET A 1 130 ? 29.543 -0.962 24.332 1.00 41.95 210 MET A O 1
ATOM 627 N N . GLU A 1 131 ? 28.231 -0.002 25.899 1.00 47.06 211 GLU A N 1
ATOM 628 C CA . GLU A 1 131 ? 27.661 1.023 25.057 1.00 49.72 211 GLU A CA 1
ATOM 629 C C . GLU A 1 131 ? 28.607 2.182 24.814 1.00 47.06 211 GLU A C 1
ATOM 630 O O . GLU A 1 131 ? 29.426 2.533 25.667 1.00 43.38 211 GLU A O 1
ATOM 636 N N . ARG A 1 132 ? 28.490 2.760 23.629 1.00 42.71 212 ARG A N 1
ATOM 637 C CA . ARG A 1 132 ? 29.304 3.886 23.239 1.00 41.01 212 ARG A CA 1
ATOM 638 C C . ARG A 1 132 ? 28.405 4.904 22.567 1.00 39.19 212 ARG A C 1
ATOM 639 O O . ARG A 1 132 ? 27.602 4.569 21.697 1.00 37.09 212 ARG A O 1
ATOM 647 N N . CYS A 1 133 ? 28.560 6.153 22.970 1.00 39.63 213 CYS A N 1
ATOM 648 C CA . CYS A 1 133 ? 27.774 7.233 22.421 1.00 43.01 213 CYS A CA 1
ATOM 649 C C . CYS A 1 133 ? 28.674 8.450 22.462 1.00 46.04 213 CYS A C 1
ATOM 650 O O . CYS A 1 133 ? 28.963 8.971 23.535 1.00 46.59 213 CYS A O 1
ATOM 653 N N . PHE A 1 134 ? 29.129 8.902 21.298 1.00 39.68 214 PHE A N 1
ATOM 654 C CA . PHE A 1 134 ? 30.109 9.983 21.288 1.00 41.62 214 PHE A CA 1
ATOM 655 C C . PHE A 1 134 ? 30.136 10.776 19.990 1.00 48.87 214 PHE A C 1
ATOM 656 O O . PHE A 1 134 ? 29.578 10.361 18.986 1.00 49.26 214 PHE A O 1
ATOM 664 N N . ARG A 1 135 ? 30.832 11.904 20.015 1.00 49.79 215 ARG A N 1
ATOM 665 C CA . ARG A 1 135 ? 30.864 12.818 18.889 1.00 39.09 215 ARG A CA 1
ATOM 666 C C . ARG A 1 135 ? 32.141 12.606 18.098 1.00 40.21 215 ARG A C 1
ATOM 667 O O . ARG A 1 135 ? 33.179 12.314 18.675 1.00 46.35 215 ARG A O 1
ATOM 675 N N . CYS A 1 136 ? 32.071 12.786 16.782 1.00 41.49 216 CYS A N 1
ATOM 676 C CA . CYS A 1 136 ? 33.229 12.595 15.915 1.00 41.71 216 CYS A CA 1
ATOM 677 C C . CYS A 1 136 ? 33.031 13.268 14.567 1.00 45.08 216 CYS A C 1
ATOM 678 O O . CYS A 1 136 ? 31.970 13.144 13.969 1.00 45.61 216 CYS A O 1
ATOM 681 N N . ARG A 1 137 ? 34.055 13.960 14.073 1.00 45.62 217 ARG A N 1
ATOM 682 C CA . ARG A 1 137 ? 33.987 14.578 12.741 1.00 39.12 217 ARG A CA 1
ATOM 683 C C . ARG A 1 137 ? 34.551 13.629 11.691 1.00 39.39 217 ARG A C 1
ATOM 684 O O . ARG A 1 137 ? 35.674 13.118 11.839 1.00 37.66 217 ARG A O 1
ATOM 692 N N . LEU A 1 138 ? 33.781 13.398 10.630 1.00 38.83 218 LEU A N 1
ATOM 693 C CA . LEU A 1 138 ? 34.190 12.446 9.592 1.00 35.48 218 LEU A CA 1
ATOM 694 C C . LEU A 1 138 ? 34.415 13.156 8.257 1.00 42.46 218 LEU A C 1
ATOM 695 O O . LEU A 1 138 ? 33.756 14.171 7.974 1.00 39.17 218 LEU A O 1
ATOM 700 N N . ARG A 1 139 ? 35.345 12.645 7.444 1.00 42.44 219 ARG A N 1
ATOM 701 C CA . ARG A 1 139 ? 35.607 13.259 6.138 1.00 45.97 219 ARG A CA 1
ATOM 702 C C . ARG A 1 139 ? 34.362 13.165 5.258 1.00 47.20 219 ARG A C 1
ATOM 703 O O . ARG A 1 139 ? 33.757 12.099 5.116 1.00 47.63 219 ARG A O 1
ATOM 711 N N . CYS A 1 140 ? 33.958 14.304 4.712 1.00 40.48 220 CYS A N 1
ATOM 712 C CA . CYS A 1 140 ? 32.752 14.386 3.909 1.00 36.75 220 CYS A CA 1
ATOM 713 C C . CYS A 1 140 ? 33.082 15.024 2.556 1.00 39.45 220 CYS A C 1
ATOM 714 O O . CYS A 1 140 ? 33.552 16.153 2.492 1.00 41.79 220 CYS A O 1
ATOM 717 N N . LEU A 1 141 ? 32.861 14.273 1.483 1.00 40.96 221 LEU A N 1
ATOM 718 C CA . LEU A 1 141 ? 33.209 14.721 0.141 1.00 45.02 221 LEU A CA 1
ATOM 719 C C . LEU A 1 141 ? 32.071 15.435 -0.555 1.00 50.06 221 LEU A C 1
ATOM 720 O O . LEU A 1 141 ? 32.188 15.747 -1.734 1.00 50.84 221 LEU A O 1
ATOM 725 N N . LEU A 1 142 ? 31.003 15.761 0.169 1.00 50.35 222 LEU A N 1
ATOM 726 C CA . LEU A 1 142 ? 29.844 16.388 -0.478 1.00 50.78 222 LEU A CA 1
ATOM 727 C C . LEU A 1 142 ? 29.931 17.909 -0.485 1.00 60.29 222 LEU A C 1
ATOM 728 O O . LEU A 1 142 ? 30.531 18.516 0.403 1.00 64.56 222 LEU A O 1
ATOM 733 N N . ASP A 1 143 ? 29.322 18.504 -1.509 1.00 78.10 223 ASP A N 1
ATOM 734 C CA . ASP A 1 143 ? 29.439 19.931 -1.815 1.00 95.89 223 ASP A CA 1
ATOM 735 C C . ASP A 1 143 ? 28.988 20.871 -0.693 1.00 104.93 223 ASP A C 1
ATOM 736 O O . ASP A 1 143 ? 29.563 21.944 -0.505 1.00 109.30 223 ASP A O 1
ATOM 741 N N . ASN A 1 144 ? 27.958 20.471 0.043 1.00 109.51 224 ASN A N 1
ATOM 742 C CA . ASN A 1 144 ? 27.455 21.268 1.159 1.00 117.17 224 ASN A CA 1
ATOM 743 C C . ASN A 1 144 ? 28.285 21.101 2.436 1.00 112.03 224 ASN A C 1
ATOM 744 O O . ASN A 1 144 ? 27.739 21.058 3.542 1.00 111.69 224 ASN A O 1
ATOM 749 N N . SER A 1 145 ? 29.605 21.027 2.278 1.00 103.75 225 SER A N 1
ATOM 750 C CA . SER A 1 145 ? 30.502 20.749 3.399 1.00 88.45 225 SER A CA 1
ATOM 751 C C . SER A 1 145 ? 31.898 21.351 3.216 1.00 88.43 225 SER A C 1
ATOM 752 O O . SER A 1 145 ? 32.286 21.706 2.101 1.00 94.42 225 SER A O 1
ATOM 755 N N . SER A 1 146 ? 32.643 21.476 4.314 1.00 82.99 226 SER A N 1
ATOM 756 C CA . SER A 1 146 ? 34.008 22.007 4.266 1.00 82.36 226 SER A CA 1
ATOM 757 C C . SER A 1 146 ? 35.030 20.871 4.380 1.00 77.18 226 SER A C 1
ATOM 758 O O . SER A 1 146 ? 36.208 21.095 4.690 1.00 80.55 226 SER A O 1
ATOM 761 N N . GLY A 1 147 ? 34.575 19.649 4.124 1.00 59.72 227 GLY A N 1
ATOM 762 C CA . GLY A 1 147 ? 35.451 18.499 4.197 1.00 57.23 227 GLY A CA 1
ATOM 763 C C . GLY A 1 147 ? 35.088 17.595 5.353 1.00 56.37 227 GLY A C 1
ATOM 764 O O . GLY A 1 147 ? 35.498 16.435 5.391 1.00 57.77 227 GLY A O 1
ATOM 765 N N . PHE A 1 148 ? 34.311 18.116 6.297 1.00 51.18 228 PHE A N 1
ATOM 766 C CA . PHE A 1 148 ? 33.976 17.332 7.479 1.00 50.24 228 PHE A CA 1
ATOM 767 C C . PHE A 1 148 ? 32.519 17.475 7.898 1.00 52.99 228 PHE A C 1
ATOM 768 O O . PHE A 1 148 ? 31.892 18.508 7.672 1.00 54.24 228 PHE A O 1
ATOM 776 N N . LEU A 1 149 ? 32.001 16.410 8.502 1.00 50.80 229 LEU A N 1
ATOM 777 C CA . LEU A 1 149 ? 30.616 16.319 8.938 1.00 45.05 229 LEU A CA 1
ATOM 778 C C . LEU A 1 149 ? 30.647 15.844 10.385 1.00 48.57 229 LEU A C 1
ATOM 779 O O . LEU A 1 149 ? 31.208 14.780 10.690 1.00 43.64 229 LEU A O 1
ATOM 784 N N . ALA A 1 150 ? 30.060 16.629 11.280 1.00 48.86 230 ALA A N 1
ATOM 785 C CA . ALA A 1 150 ? 30.009 16.249 12.682 1.00 47.48 230 ALA A CA 1
ATOM 786 C C . ALA A 1 150 ? 28.941 15.180 12.837 1.00 43.33 230 ALA A C 1
ATOM 787 O O . ALA A 1 150 ? 27.800 15.356 12.408 1.00 47.74 230 ALA A O 1
ATOM 789 N N . MET A 1 151 ? 29.316 14.061 13.441 1.00 42.74 231 MET A N 1
ATOM 790 C CA . MET A 1 151 ? 28.405 12.934 13.585 1.00 50.91 231 MET A CA 1
ATOM 791 C C . MET A 1 151 ? 28.432 12.357 14.993 1.00 50.97 231 MET A C 1
ATOM 792 O O . MET A 1 151 ? 29.430 12.446 15.703 1.00 57.71 231 MET A O 1
ATOM 797 N N . ASN A 1 152 ? 27.310 11.784 15.398 1.00 47.97 232 ASN A N 1
ATOM 798 C CA . ASN A 1 152 ? 27.248 11.035 16.633 1.00 42.85 232 ASN A CA 1
ATOM 799 C C . ASN A 1 152 ? 27.320 9.544 16.341 1.00 40.05 232 ASN A C 1
ATOM 800 O O . ASN A 1 152 ? 26.552 9.019 15.533 1.00 43.42 232 ASN A O 1
ATOM 805 N N . PHE A 1 153 ? 28.284 8.874 16.956 1.00 39.35 233 PHE A N 1
ATOM 806 C CA . PHE A 1 153 ? 28.358 7.425 16.912 1.00 43.06 233 PHE A CA 1
ATOM 807 C C . PHE A 1 153 ? 27.576 6.872 18.082 1.00 44.06 233 PHE A C 1
ATOM 808 O O . PHE A 1 153 ? 27.735 7.322 19.223 1.00 56.51 233 PHE A O 1
ATOM 816 N N . GLN A 1 154 ? 26.726 5.896 17.799 1.00 43.74 234 GLN A N 1
ATOM 817 C CA . GLN A 1 154 ? 25.926 5.281 18.846 1.00 41.64 234 GLN A CA 1
ATOM 818 C C . GLN A 1 154 ? 25.897 3.786 18.586 1.00 45.26 234 GLN A C 1
ATOM 819 O O . GLN A 1 154 ? 25.487 3.348 17.506 1.00 46.19 234 GLN A O 1
ATOM 825 N N . GLY A 1 155 ? 26.403 3.007 19.539 1.00 38.17 235 GLY A N 1
ATOM 826 C CA . GLY A 1 155 ? 26.446 1.569 19.360 1.00 36.43 235 GLY A CA 1
ATOM 827 C C . GLY A 1 155 ? 27.031 0.794 20.520 1.00 39.29 235 GLY A C 1
ATOM 828 O O . GLY A 1 155 ? 27.013 1.257 21.659 1.00 42.63 235 GLY A O 1
ATOM 829 N N . ARG A 1 156 ? 27.574 -0.382 20.223 1.00 38.31 236 ARG A N 1
ATOM 830 C CA . ARG A 1 156 ? 28.062 -1.282 21.268 1.00 37.96 236 ARG A CA 1
ATOM 831 C C . ARG A 1 156 ? 29.365 -1.892 20.852 1.00 39.02 236 ARG A C 1
ATOM 832 O O . ARG A 1 156 ? 29.649 -2.056 19.660 1.00 41.22 236 ARG A O 1
ATOM 840 N N . LEU A 1 157 ? 30.163 -2.203 21.859 1.00 34.17 237 LEU A N 1
ATOM 841 C CA . LEU A 1 157 ? 31.427 -2.855 21.671 1.00 29.94 237 LEU A CA 1
ATOM 842 C C . LEU A 1 157 ? 31.213 -4.353 21.933 1.00 39.11 237 LEU A C 1
ATOM 843 O O . LEU A 1 157 ? 30.759 -4.738 23.010 1.00 49.34 237 LEU A O 1
ATOM 848 N N . LYS A 1 158 ? 31.529 -5.202 20.954 1.00 42.27 238 LYS A N 1
ATOM 849 C CA . LYS A 1 158 ? 31.318 -6.648 21.088 1.00 44.25 238 LYS A CA 1
ATOM 850 C C . LYS A 1 158 ? 32.395 -7.402 20.327 1.00 42.12 238 LYS A C 1
ATOM 851 O O . LYS A 1 158 ? 33.008 -6.866 19.412 1.00 40.05 238 LYS A O 1
ATOM 857 N N . TYR A 1 159 ? 32.598 -8.661 20.686 1.00 41.67 239 TYR A N 1
ATOM 858 C CA . TYR A 1 159 ? 33.583 -9.483 20.001 1.00 42.08 239 TYR A CA 1
ATOM 859 C C . TYR A 1 159 ? 33.107 -9.901 18.619 1.00 44.13 239 TYR A C 1
ATOM 860 O O . TYR A 1 159 ? 31.969 -10.356 18.453 1.00 42.90 239 TYR A O 1
ATOM 869 N N . LEU A 1 160 ? 33.987 -9.741 17.636 1.00 44.41 240 LEU A N 1
ATOM 870 C CA . LEU A 1 160 ? 33.693 -10.127 16.264 1.00 48.84 240 LEU A CA 1
ATOM 871 C C . LEU A 1 160 ? 34.339 -11.472 15.929 1.00 49.70 240 LEU A C 1
ATOM 872 O O . LEU A 1 160 ? 35.535 -11.529 15.654 1.00 59.34 240 LEU A O 1
ATOM 877 N N . HIS A 1 161 ? 33.551 -12.547 15.961 1.00 54.67 241 HIS A N 1
ATOM 878 C CA . HIS A 1 161 ? 34.022 -13.876 15.537 1.00 68.29 241 HIS A CA 1
ATOM 879 C C . HIS A 1 161 ? 33.901 -14.072 14.021 1.00 82.62 241 HIS A C 1
ATOM 880 O O . HIS A 1 161 ? 33.084 -13.421 13.367 1.00 87.70 241 HIS A O 1
ATOM 887 N N . GLY A 1 162 ? 34.707 -14.971 13.464 1.00 91.43 242 GLY A N 1
ATOM 888 C CA . GLY A 1 162 ? 34.624 -15.274 12.043 1.00 97.66 242 GLY A CA 1
ATOM 889 C C . GLY A 1 162 ? 35.859 -14.937 11.223 1.00 103.40 242 GLY A C 1
ATOM 890 O O . GLY A 1 162 ? 36.163 -15.630 10.251 1.00 113.24 242 GLY A O 1
ATOM 891 N N . GLN A 1 163 ? 36.563 -13.871 11.601 1.00 98.03 243 GLN A N 1
ATOM 892 C CA . GLN A 1 163 ? 37.807 -13.487 10.932 1.00 91.77 243 GLN A CA 1
ATOM 893 C C . GLN A 1 163 ? 38.857 -14.597 11.020 1.00 99.37 243 GLN A C 1
ATOM 894 O O . GLN A 1 163 ? 38.723 -15.520 11.826 1.00 103.72 243 GLN A O 1
ATOM 900 N N . ASN A 1 164 ? 39.898 -14.496 10.192 1.00 101.50 244 ASN A N 1
ATOM 901 C CA . ASN A 1 164 ? 40.957 -15.511 10.125 1.00 100.71 244 ASN A CA 1
ATOM 902 C C . ASN A 1 164 ? 40.421 -16.916 9.864 1.00 97.62 244 ASN A C 1
ATOM 903 O O . ASN A 1 164 ? 40.229 -17.317 8.718 1.00 100.38 244 ASN A O 1
ATOM 908 N N . LEU A 1 173 ? 43.925 -17.407 15.411 1.00 85.87 253 LEU A N 1
ATOM 909 C CA . LEU A 1 173 ? 43.914 -16.057 15.972 1.00 90.77 253 LEU A CA 1
ATOM 910 C C . LEU A 1 173 ? 42.588 -15.747 16.688 1.00 88.81 253 LEU A C 1
ATOM 911 O O . LEU A 1 173 ? 41.511 -16.047 16.172 1.00 89.35 253 LEU A O 1
ATOM 916 N N . PRO A 1 174 ? 42.670 -15.145 17.887 1.00 85.26 254 PRO A N 1
ATOM 917 C CA . PRO A 1 174 ? 41.497 -14.954 18.750 1.00 81.48 254 PRO A CA 1
ATOM 918 C C . PRO A 1 174 ? 40.640 -13.751 18.363 1.00 67.76 254 PRO A C 1
ATOM 919 O O . PRO A 1 174 ? 41.177 -12.754 17.882 1.00 70.44 254 PRO A O 1
ATOM 923 N N . PRO A 1 175 ? 39.313 -13.853 18.562 1.00 56.92 255 PRO A N 1
ATOM 924 C CA . PRO A 1 175 ? 38.399 -12.762 18.190 1.00 44.98 255 PRO A CA 1
ATOM 925 C C . PRO A 1 175 ? 38.778 -11.447 18.862 1.00 42.14 255 PRO A C 1
ATOM 926 O O . PRO A 1 175 ? 39.314 -11.456 19.965 1.00 51.81 255 PRO A O 1
ATOM 930 N N . GLN A 1 176 ? 38.514 -10.332 18.196 1.00 39.27 256 GLN A N 1
ATOM 931 C CA . GLN A 1 176 ? 38.881 -9.037 18.726 1.00 41.98 256 GLN A CA 1
ATOM 932 C C . GLN A 1 176 ? 37.609 -8.239 18.977 1.00 43.89 256 GLN A C 1
ATOM 933 O O . GLN A 1 176 ? 36.548 -8.555 18.438 1.00 40.84 256 GLN A O 1
ATOM 939 N N . LEU A 1 177 ? 37.731 -7.150 19.714 1.00 45.22 257 LEU A N 1
ATOM 940 C CA . LEU A 1 177 ? 36.565 -6.358 20.034 1.00 43.92 257 LEU A CA 1
ATOM 941 C C . LEU A 1 177 ? 36.315 -5.451 18.840 1.00 46.84 257 LEU A C 1
ATOM 942 O O . LEU A 1 177 ? 37.239 -5.095 18.111 1.00 61.71 257 LEU A O 1
ATOM 947 N N . ALA A 1 178 ? 35.060 -5.092 18.633 1.00 36.58 258 ALA A N 1
ATOM 948 C CA . ALA A 1 178 ? 34.679 -4.257 17.509 1.00 36.38 258 ALA A CA 1
ATOM 949 C C . ALA A 1 178 ? 33.522 -3.382 17.933 1.00 36.64 258 ALA A C 1
ATOM 950 O O . ALA A 1 178 ? 32.675 -3.777 18.739 1.00 39.47 258 ALA A O 1
ATOM 952 N N . LEU A 1 179 ? 33.514 -2.174 17.400 1.00 35.22 259 LEU A N 1
ATOM 953 C CA . LEU A 1 179 ? 32.452 -1.224 17.628 1.00 33.74 259 LEU A CA 1
ATOM 954 C C . LEU A 1 179 ? 31.457 -1.417 16.483 1.00 33.71 259 LEU A C 1
ATOM 955 O O . LEU A 1 179 ? 31.818 -1.319 15.304 1.00 35.25 259 LEU A O 1
ATOM 960 N N . PHE A 1 180 ? 30.229 -1.771 16.839 1.00 30.29 260 PHE A N 1
ATOM 961 C CA . PHE A 1 180 ? 29.127 -1.833 15.895 1.00 33.74 260 PHE A CA 1
ATOM 962 C C . PHE A 1 180 ? 28.305 -0.599 16.181 1.00 34.60 260 PHE A C 1
ATOM 963 O O . PHE A 1 180 ? 27.751 -0.454 17.276 1.00 31.24 260 PHE A O 1
ATOM 971 N N . ALA A 1 181 ? 28.222 0.305 15.216 1.00 31.91 261 ALA A N 1
ATOM 972 C CA . ALA A 1 181 ? 27.544 1.553 15.500 1.00 35.75 261 ALA A CA 1
ATOM 973 C C . ALA A 1 181 ? 26.751 2.105 14.328 1.00 35.43 261 ALA A C 1
ATOM 974 O O . ALA A 1 181 ? 26.920 1.692 13.177 1.00 35.60 261 ALA A O 1
ATOM 976 N N . ILE A 1 182 ? 25.877 3.048 14.649 1.00 33.92 262 ILE A N 1
ATOM 977 C CA . ILE A 1 182 ? 25.234 3.878 13.654 1.00 37.58 262 ILE A CA 1
ATOM 978 C C . ILE A 1 182 ? 25.804 5.272 13.836 1.00 43.07 262 ILE A C 1
ATOM 979 O O . ILE A 1 182 ? 25.885 5.791 14.968 1.00 40.42 262 ILE A O 1
ATOM 984 N N . ALA A 1 183 ? 26.241 5.844 12.717 1.00 41.31 263 ALA A N 1
ATOM 985 C CA . ALA A 1 183 ? 26.782 7.191 12.680 1.00 40.02 263 ALA A CA 1
ATOM 986 C C . ALA A 1 183 ? 25.715 8.107 12.114 1.00 45.36 263 ALA A C 1
ATOM 987 O O . ALA A 1 183 ? 25.329 7.976 10.952 1.00 50.28 263 ALA A O 1
ATOM 989 N N . THR A 1 184 ? 25.277 9.057 12.931 1.00 44.52 264 THR A N 1
ATOM 990 C CA . THR A 1 184 ? 24.134 9.901 12.615 1.00 44.66 264 THR A CA 1
ATOM 991 C C . THR A 1 184 ? 24.592 11.351 12.521 1.00 49.97 264 THR A C 1
ATOM 992 O O . THR A 1 184 ? 25.331 11.812 13.377 1.00 48.93 264 THR A O 1
ATOM 996 N N . PRO A 1 185 ? 24.168 12.076 11.472 1.00 53.55 265 PRO A N 1
ATOM 997 C CA . PRO A 1 185 ? 24.595 13.478 11.374 1.00 54.24 265 PRO A CA 1
ATOM 998 C C . PRO A 1 185 ? 23.968 14.366 12.455 1.00 52.93 265 PRO A C 1
ATOM 999 O O . PRO A 1 185 ? 22.829 14.131 12.865 1.00 50.53 265 PRO A O 1
ATOM 1003 N N . LEU A 1 186 ? 24.716 15.364 12.917 1.00 55.92 266 LEU A N 1
ATOM 1004 C CA . LEU A 1 186 ? 24.220 16.288 13.942 1.00 69.01 266 LEU A CA 1
ATOM 1005 C C . LEU A 1 186 ? 23.493 17.488 13.342 1.00 75.94 266 LEU A C 1
ATOM 1006 O O . LEU A 1 186 ? 24.098 18.293 12.637 1.00 80.39 266 LEU A O 1
ATOM 1011 N N . SER B 1 28 ? 27.667 -14.067 10.992 1.00 79.08 108 SER B N 1
ATOM 1012 C CA . SER B 1 28 ? 28.142 -13.848 12.354 1.00 79.23 108 SER B CA 1
ATOM 1013 C C . SER B 1 28 ? 28.226 -12.358 12.664 1.00 78.48 108 SER B C 1
ATOM 1014 O O . SER B 1 28 ? 27.843 -11.920 13.752 1.00 73.62 108 SER B O 1
ATOM 1017 N N . MET B 1 29 ? 28.716 -11.577 11.702 1.00 73.96 109 MET B N 1
ATOM 1018 C CA . MET B 1 29 ? 28.719 -10.129 11.856 1.00 67.74 109 MET B CA 1
ATOM 1019 C C . MET B 1 29 ? 27.284 -9.637 11.933 1.00 63.66 109 MET B C 1
ATOM 1020 O O . MET B 1 29 ? 26.965 -8.722 12.689 1.00 70.34 109 MET B O 1
ATOM 1025 N N . LEU B 1 30 ? 26.419 -10.264 11.150 1.00 57.73 110 LEU B N 1
ATOM 1026 C CA . LEU B 1 30 ? 25.011 -9.925 11.146 1.00 60.53 110 LEU B CA 1
ATOM 1027 C C . LEU B 1 30 ? 24.411 -10.225 12.519 1.00 65.45 110 LEU B C 1
ATOM 1028 O O . LEU B 1 30 ? 23.634 -9.437 13.054 1.00 69.53 110 LEU B O 1
ATOM 1033 N N . GLN B 1 31 ? 24.770 -11.368 13.089 1.00 57.38 111 GLN B N 1
ATOM 1034 C CA . GLN B 1 31 ? 24.246 -11.734 14.394 1.00 52.01 111 GLN B CA 1
ATOM 1035 C C . GLN B 1 31 ? 24.679 -10.761 15.497 1.00 50.97 111 GLN B C 1
ATOM 1036 O O . GLN B 1 31 ? 23.873 -10.351 16.337 1.00 41.52 111 GLN B O 1
ATOM 1042 N N . GLU B 1 32 ? 25.950 -10.378 15.477 1.00 40.73 112 GLU B N 1
ATOM 1043 C CA . GLU B 1 32 ? 26.477 -9.455 16.470 1.00 46.66 112 GLU B CA 1
ATOM 1044 C C . GLU B 1 32 ? 25.995 -8.023 16.260 1.00 46.81 112 GLU B C 1
ATOM 1045 O O . GLU B 1 32 ? 25.964 -7.238 17.211 1.00 50.12 112 GLU B O 1
ATOM 1051 N N . GLY B 1 33 ? 25.618 -7.692 15.021 1.00 51.43 113 GLY B N 1
ATOM 1052 C CA . GLY B 1 33 ? 25.177 -6.350 14.679 1.00 47.25 113 GLY B CA 1
ATOM 1053 C C . GLY B 1 33 ? 23.667 -6.171 14.667 1.00 47.68 113 GLY B C 1
ATOM 1054 O O . GLY B 1 33 ? 23.185 -5.046 14.524 1.00 42.72 113 GLY B O 1
ATOM 1055 N N . GLU B 1 34 ? 22.942 -7.282 14.811 1.00 51.30 114 GLU B N 1
ATOM 1056 C CA . GLU B 1 34 ? 21.474 -7.338 14.862 1.00 59.03 114 GLU B CA 1
ATOM 1057 C C . GLU B 1 34 ? 20.843 -6.206 15.660 1.00 52.52 114 GLU B C 1
ATOM 1058 O O . GLU B 1 34 ? 19.848 -5.614 15.240 1.00 52.88 114 GLU B O 1
ATOM 1064 N N . PHE B 1 35 ? 21.401 -5.954 16.841 1.00 46.27 115 PHE B N 1
ATOM 1065 C CA . PHE B 1 35 ? 20.808 -5.021 17.782 1.00 45.97 115 PHE B CA 1
ATOM 1066 C C . PHE B 1 35 ? 20.628 -3.637 17.166 1.00 42.60 115 PHE B C 1
ATOM 1067 O O . PHE B 1 35 ? 19.720 -2.897 17.548 1.00 48.38 115 PHE B O 1
ATOM 1075 N N . LEU B 1 36 ? 21.473 -3.309 16.193 1.00 42.84 116 LEU B N 1
ATOM 1076 C CA . LEU B 1 36 ? 21.416 -2.008 15.537 1.00 48.42 116 LEU B CA 1
ATOM 1077 C C . LEU B 1 36 ? 20.070 -1.774 14.849 1.00 51.02 116 LEU B C 1
ATOM 1078 O O . LEU B 1 36 ? 19.619 -0.631 14.740 1.00 50.56 116 LEU B O 1
ATOM 1083 N N . LEU B 1 37 ? 19.408 -2.850 14.429 1.00 44.91 117 LEU B N 1
ATOM 1084 C CA . LEU B 1 37 ? 18.118 -2.710 13.752 1.00 52.68 117 LEU B CA 1
ATOM 1085 C C . LEU B 1 37 ? 16.993 -2.292 14.712 1.00 52.63 117 LEU B C 1
ATOM 1086 O O . LEU B 1 37 ? 15.864 -2.066 14.285 1.00 48.05 117 LEU B O 1
ATOM 1091 N N . GLN B 1 38 ? 17.314 -2.137 15.994 1.00 37.84 118 GLN B N 1
ATOM 1092 C CA . GLN B 1 38 ? 16.341 -1.619 16.951 1.00 40.45 118 GLN B CA 1
ATOM 1093 C C . GLN B 1 38 ? 16.001 -0.156 16.636 1.00 46.90 118 GLN B C 1
ATOM 1094 O O . GLN B 1 38 ? 14.995 0.368 17.109 1.00 48.43 118 GLN B O 1
ATOM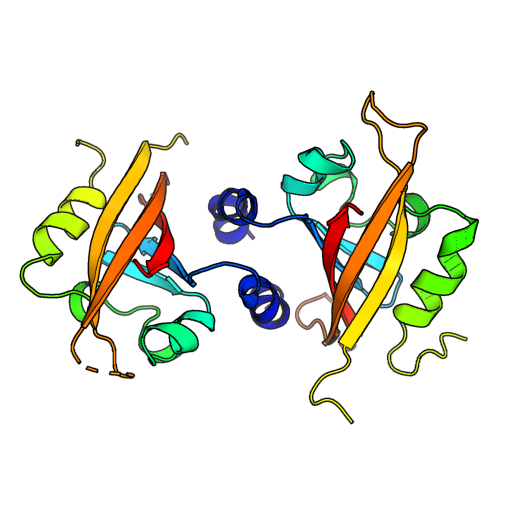 1100 N N . ALA B 1 39 ? 16.839 0.496 15.833 1.00 45.09 119 ALA B N 1
ATOM 1101 C CA . ALA B 1 39 ? 16.598 1.878 15.434 1.00 47.97 119 ALA B CA 1
ATOM 1102 C C . ALA B 1 39 ? 15.470 1.960 14.404 1.00 57.86 119 ALA B C 1
ATOM 1103 O O . ALA B 1 39 ? 14.878 3.018 14.209 1.00 60.81 119 ALA B O 1
ATOM 1105 N N . LEU B 1 40 ? 15.192 0.848 13.726 1.00 55.01 120 LEU B N 1
ATOM 1106 C CA . LEU B 1 40 ? 14.101 0.806 12.759 1.00 47.44 120 LEU B CA 1
ATOM 1107 C C . LEU B 1 40 ? 12.763 0.824 13.484 1.00 50.70 120 LEU B C 1
ATOM 1108 O O . LEU B 1 40 ? 12.667 0.376 14.623 1.00 57.65 120 LEU B O 1
ATOM 1113 N N . ASN B 1 41 ? 11.728 1.333 12.826 1.00 64.33 121 ASN B N 1
ATOM 1114 C CA . ASN B 1 41 ? 10.384 1.256 13.379 1.00 73.68 121 ASN B CA 1
ATOM 1115 C C . ASN B 1 41 ? 9.653 0.071 12.765 1.00 74.88 121 ASN B C 1
ATOM 1116 O O . ASN B 1 41 ? 8.670 0.234 12.047 1.00 89.29 121 ASN B O 1
ATOM 1121 N N . GLY B 1 42 ? 10.157 -1.119 13.044 1.00 64.75 122 GLY B N 1
ATOM 1122 C CA . GLY B 1 42 ? 9.596 -2.346 12.522 1.00 59.67 122 GLY B CA 1
ATOM 1123 C C . GLY B 1 42 ? 10.691 -3.392 12.467 1.00 57.57 122 GLY B C 1
ATOM 1124 O O . GLY B 1 42 ? 11.798 -3.158 12.950 1.00 62.26 122 GLY B O 1
ATOM 1125 N N . PHE B 1 43 ? 10.402 -4.541 11.874 1.00 50.71 123 PHE B N 1
ATOM 1126 C CA . PHE B 1 43 ? 11.403 -5.593 11.796 1.00 44.04 123 PHE B CA 1
ATOM 1127 C C . PHE B 1 43 ? 11.689 -5.988 10.364 1.00 42.19 123 PHE B C 1
ATOM 1128 O O . PHE B 1 43 ? 10.868 -5.764 9.478 1.00 43.88 123 PHE B O 1
ATOM 1136 N N . VAL B 1 44 ? 12.875 -6.547 10.144 1.00 40.12 124 VAL B N 1
ATOM 1137 C CA . VAL B 1 44 ? 13.300 -6.936 8.810 1.00 42.96 124 VAL B CA 1
ATOM 1138 C C . VAL B 1 44 ? 12.829 -8.347 8.515 1.00 45.56 124 VAL B C 1
ATOM 1139 O O . VAL B 1 44 ? 12.947 -9.240 9.361 1.00 46.30 124 VAL B O 1
ATOM 1143 N N . LEU B 1 45 ? 12.264 -8.537 7.328 1.00 46.94 125 LEU B N 1
ATOM 1144 C CA . LEU B 1 45 ? 11.817 -9.851 6.893 1.00 46.08 125 LEU B CA 1
ATOM 1145 C C . LEU B 1 45 ? 12.305 -10.120 5.484 1.00 53.89 125 LEU B C 1
ATOM 1146 O O . LEU B 1 45 ? 12.154 -9.288 4.595 1.00 55.89 125 LEU B O 1
ATOM 1151 N N . VAL B 1 46 ? 12.916 -11.279 5.292 1.00 54.78 126 VAL B N 1
ATOM 1152 C CA . VAL B 1 46 ? 13.346 -11.721 3.978 1.00 51.07 126 VAL B CA 1
ATOM 1153 C C . VAL B 1 46 ? 12.735 -13.085 3.736 1.00 54.95 126 VAL B C 1
ATOM 1154 O O . VAL B 1 46 ? 13.007 -14.033 4.485 1.00 60.03 126 VAL B O 1
ATOM 1158 N N . VAL B 1 47 ? 11.906 -13.165 2.697 1.00 56.46 127 VAL B N 1
ATOM 1159 C CA . VAL B 1 47 ? 11.165 -14.376 2.364 1.00 52.97 127 VAL B CA 1
ATOM 1160 C C . VAL B 1 47 ? 11.482 -14.820 0.937 1.00 55.46 127 VAL B C 1
ATOM 1161 O O . VAL B 1 47 ? 11.369 -14.030 -0.006 1.00 52.00 127 VAL B O 1
ATOM 1165 N N . THR B 1 48 ? 11.907 -16.070 0.778 1.00 54.97 128 THR B N 1
ATOM 1166 C CA . THR B 1 48 ? 12.200 -16.601 -0.555 1.00 62.56 128 THR B CA 1
ATOM 1167 C C . THR B 1 48 ? 10.928 -17.019 -1.299 1.00 68.53 128 THR B C 1
ATOM 1168 O O . THR B 1 48 ? 9.845 -17.051 -0.714 1.00 65.96 128 THR B O 1
ATOM 1172 N N . ALA B 1 49 ? 11.077 -17.341 -2.584 1.00 76.86 129 ALA B N 1
ATOM 1173 C CA . ALA B 1 49 ? 9.951 -17.676 -3.463 1.00 79.96 129 ALA B CA 1
ATOM 1174 C C . ALA B 1 49 ? 9.164 -18.893 -2.991 1.00 84.13 129 ALA B C 1
ATOM 1175 O O . ALA B 1 49 ? 7.949 -18.967 -3.181 1.00 84.31 129 ALA B O 1
ATOM 1177 N N . ASP B 1 50 ? 9.862 -19.845 -2.377 1.00 88.66 130 ASP B N 1
ATOM 1178 C CA . ASP B 1 50 ? 9.231 -21.034 -1.805 1.00 84.92 130 ASP B CA 1
ATOM 1179 C C . ASP B 1 50 ? 8.437 -20.716 -0.533 1.00 79.47 130 ASP B C 1
ATOM 1180 O O . ASP B 1 50 ? 7.962 -21.621 0.157 1.00 81.08 130 ASP B O 1
ATOM 1185 N N . ALA B 1 51 ? 8.324 -19.421 -0.238 1.00 72.98 131 ALA B N 1
ATOM 1186 C CA . ALA B 1 51 ? 7.586 -18.884 0.905 1.00 63.26 131 ALA B CA 1
ATOM 1187 C C . ALA B 1 51 ? 8.211 -19.245 2.249 1.00 61.84 131 ALA B C 1
ATOM 1188 O O . ALA B 1 51 ? 7.537 -19.243 3.273 1.00 62.71 131 ALA B O 1
ATOM 1190 N N . LEU B 1 52 ? 9.511 -19.511 2.246 1.00 59.89 132 LEU B N 1
ATOM 1191 C CA . LEU B 1 52 ? 10.227 -19.723 3.490 1.00 60.48 132 LEU B CA 1
ATOM 1192 C C . LEU B 1 52 ? 10.832 -18.411 3.940 1.00 61.59 132 LEU B C 1
ATOM 1193 O O . LEU B 1 52 ? 11.303 -17.620 3.118 1.00 59.37 132 LEU B O 1
ATOM 1198 N N . VAL B 1 53 ? 10.840 -18.195 5.251 1.00 57.23 133 VAL B N 1
ATOM 1199 C CA . VAL B 1 53 ? 11.509 -17.043 5.816 1.00 48.64 133 VAL B CA 1
ATOM 1200 C C . VAL B 1 53 ? 12.999 -17.304 5.745 1.00 50.92 133 VAL B C 1
ATOM 1201 O O . VAL B 1 53 ? 13.523 -18.196 6.411 1.00 53.32 133 VAL B O 1
ATOM 1205 N N . PHE B 1 54 ? 13.692 -16.538 4.921 1.00 50.29 134 PHE B N 1
ATOM 1206 C CA . PHE B 1 54 ? 15.126 -16.710 4.832 1.00 51.33 134 PHE B CA 1
ATOM 1207 C C . PHE B 1 54 ? 15.748 -16.007 6.019 1.00 51.86 134 PHE B C 1
ATOM 1208 O O . PHE B 1 54 ? 16.690 -16.509 6.632 1.00 54.56 134 PHE B O 1
ATOM 1216 N N . TYR B 1 55 ? 15.200 -14.850 6.363 1.00 47.00 135 TYR B N 1
ATOM 1217 C CA . TYR B 1 55 ? 15.737 -14.109 7.490 1.00 44.30 135 TYR B CA 1
ATOM 1218 C C . TYR B 1 55 ? 14.671 -13.271 8.166 1.00 43.13 135 TYR B C 1
ATOM 1219 O O . TYR B 1 55 ? 13.736 -12.807 7.531 1.00 46.61 135 TYR B O 1
ATOM 1228 N N . ALA B 1 56 ? 14.813 -13.098 9.471 1.00 43.53 136 ALA B N 1
ATOM 1229 C CA . ALA B 1 56 ? 13.977 -12.169 10.212 1.00 43.11 136 ALA B CA 1
ATOM 1230 C C . ALA B 1 56 ? 14.856 -11.598 11.312 1.00 42.57 136 ALA B C 1
ATOM 1231 O O . ALA B 1 56 ? 15.551 -12.347 11.991 1.00 46.10 136 ALA B O 1
ATOM 1233 N N . SER B 1 57 ? 14.837 -10.277 11.478 1.00 43.14 137 SER B N 1
ATOM 1234 C CA . SER B 1 57 ? 15.656 -9.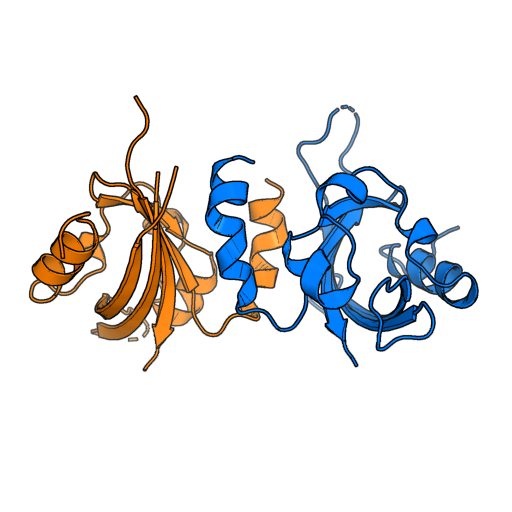640 12.501 1.00 44.14 137 SER B CA 1
ATOM 1235 C C . SER B 1 57 ? 15.136 -10.007 13.894 1.00 41.09 137 SER B C 1
ATOM 1236 O O . SER B 1 57 ? 13.945 -10.247 14.071 1.00 46.21 137 SER B O 1
ATOM 1239 N N . SER B 1 58 ? 16.025 -10.037 14.879 1.00 43.21 138 SER B N 1
ATOM 1240 C CA . SER B 1 58 ? 15.642 -10.415 16.243 1.00 47.08 138 SER B CA 1
ATOM 1241 C C . SER B 1 58 ? 14.560 -9.506 16.798 1.00 41.34 138 SER B C 1
ATOM 1242 O O . SER B 1 58 ? 13.734 -9.923 17.606 1.00 43.78 138 SER B O 1
ATOM 1245 N N . THR B 1 59 ? 14.548 -8.270 16.315 1.00 34.26 139 THR B N 1
ATOM 1246 C CA . THR B 1 59 ? 13.577 -7.288 16.738 1.00 44.32 139 THR B CA 1
ATOM 1247 C C . THR B 1 59 ? 12.143 -7.752 16.467 1.00 49.94 139 THR B C 1
ATOM 1248 O O . THR B 1 59 ? 11.199 -7.129 16.953 1.00 54.07 139 THR B O 1
ATOM 1252 N N . ILE B 1 60 ? 11.977 -8.838 15.706 1.00 47.48 140 ILE B N 1
ATOM 1253 C CA . ILE B 1 60 ? 10.646 -9.397 15.476 1.00 51.00 140 ILE B CA 1
ATOM 1254 C C . ILE B 1 60 ? 9.993 -9.759 16.812 1.00 50.03 140 ILE B C 1
ATOM 1255 O O . ILE B 1 60 ? 8.787 -9.599 16.998 1.00 54.53 140 ILE B O 1
ATOM 1260 N N . GLN B 1 61 ? 10.819 -10.171 17.763 1.00 52.86 141 GLN B N 1
ATOM 1261 C CA . GLN B 1 61 ? 10.346 -10.542 19.088 1.00 54.71 141 GLN B CA 1
ATOM 1262 C C . GLN B 1 61 ? 9.667 -9.358 19.775 1.00 50.48 141 GLN B C 1
ATOM 1263 O O . GLN B 1 61 ? 8.733 -9.534 20.549 1.00 50.77 141 GLN B O 1
ATOM 1269 N N . ASP B 1 62 ? 10.097 -8.145 19.441 1.00 49.20 142 ASP B N 1
ATOM 1270 C CA . ASP B 1 62 ? 9.551 -6.952 20.074 1.00 50.40 142 ASP B CA 1
ATOM 1271 C C . ASP B 1 62 ? 8.184 -6.592 19.513 1.00 57.89 142 ASP B C 1
ATOM 1272 O O . ASP B 1 62 ? 7.440 -5.829 20.125 1.00 64.05 142 ASP B O 1
ATOM 1277 N N . TYR B 1 63 ? 7.842 -7.147 18.357 1.00 54.79 143 TYR B N 1
ATOM 1278 C CA . TYR B 1 63 ? 6.585 -6.785 17.725 1.00 54.20 143 TYR B CA 1
ATOM 1279 C C . TYR B 1 63 ? 5.572 -7.927 17.777 1.00 61.34 143 TYR B C 1
ATOM 1280 O O . TYR B 1 63 ? 4.404 -7.716 18.104 1.00 64.69 143 TYR B O 1
ATOM 1289 N N . LEU B 1 64 ? 6.026 -9.139 17.478 1.00 60.58 144 LEU B N 1
ATOM 1290 C CA . LEU B 1 64 ? 5.126 -10.279 17.386 1.00 57.15 144 LEU B CA 1
ATOM 1291 C C . LEU B 1 64 ? 5.292 -11.206 18.573 1.00 62.03 144 LEU B C 1
ATOM 1292 O O . LEU B 1 64 ? 4.402 -12.002 18.881 1.00 69.59 144 LEU B O 1
ATOM 1297 N N . GLY B 1 65 ? 6.438 -11.106 19.235 1.00 60.38 145 GLY B N 1
ATOM 1298 C CA . GLY B 1 65 ? 6.721 -11.934 20.394 1.00 56.49 145 GLY B CA 1
ATOM 1299 C C . GLY B 1 65 ? 7.349 -13.256 19.998 1.00 54.99 145 GLY B C 1
ATOM 1300 O O . GLY B 1 65 ? 7.683 -14.075 20.851 1.00 53.83 145 GLY B O 1
ATOM 1301 N N . PHE B 1 66 ? 7.536 -13.464 18.699 1.00 60.36 146 PHE B N 1
ATOM 1302 C CA . PHE B 1 66 ? 8.180 -14.687 18.238 1.00 59.16 146 PHE B CA 1
ATOM 1303 C C . PHE B 1 66 ? 9.679 -14.510 18.282 1.00 57.92 146 PHE B C 1
ATOM 1304 O O . PHE B 1 66 ? 10.187 -13.408 18.088 1.00 60.86 146 PHE B O 1
ATOM 1312 N N . GLN B 1 67 ? 10.393 -15.603 18.511 1.00 57.33 147 GLN B N 1
ATOM 1313 C CA . GLN B 1 67 ? 11.838 -15.561 18.400 1.00 52.13 147 GLN B CA 1
ATOM 1314 C C . GLN B 1 67 ? 12.257 -15.754 16.956 1.00 52.86 147 GLN B C 1
ATOM 1315 O O . GLN B 1 67 ? 11.607 -16.469 16.182 1.00 53.09 147 GLN B O 1
ATOM 1321 N N . GLN B 1 68 ? 13.334 -15.069 16.602 1.00 44.47 148 GLN B N 1
ATOM 1322 C CA . GLN B 1 68 ? 13.965 -15.212 15.310 1.00 38.71 148 GLN B CA 1
ATOM 1323 C C . GLN B 1 68 ? 14.117 -16.689 14.939 1.00 43.43 148 GLN B C 1
ATOM 1324 O O . GLN B 1 68 ? 13.754 -17.105 13.840 1.00 48.92 148 GLN B O 1
ATOM 1330 N N . SER B 1 69 ? 14.600 -17.488 15.884 1.00 49.67 149 SER B N 1
ATOM 1331 C CA . SER B 1 69 ? 14.875 -18.902 15.642 1.00 51.13 149 SER B CA 1
ATOM 1332 C C . SER B 1 69 ? 13.620 -19.756 15.389 1.00 50.21 149 SER B C 1
ATOM 1333 O O . SER B 1 69 ? 13.706 -20.826 14.800 1.00 54.64 149 SER B O 1
ATOM 1336 N N . ASP B 1 70 ? 12.464 -19.308 15.861 1.00 46.39 150 ASP B N 1
ATOM 1337 C CA . ASP B 1 70 ? 11.236 -20.071 15.675 1.00 47.17 150 ASP B CA 1
ATOM 1338 C C . ASP B 1 70 ? 10.695 -19.857 14.267 1.00 55.50 150 ASP B C 1
ATOM 1339 O O . ASP B 1 70 ? 9.893 -20.647 13.765 1.00 55.05 150 ASP B O 1
ATOM 1344 N N . VAL B 1 71 ? 11.140 -18.777 13.638 1.00 57.89 151 VAL B N 1
ATOM 1345 C CA . VAL B 1 71 ? 10.551 -18.300 12.394 1.00 56.24 151 VAL B CA 1
ATOM 1346 C C . VAL B 1 71 ? 11.400 -18.574 11.146 1.00 56.77 151 VAL B C 1
ATOM 1347 O O . VAL B 1 71 ? 10.864 -18.928 10.089 1.00 56.96 151 VAL B O 1
ATOM 1351 N N . ILE B 1 72 ? 12.718 -18.425 11.270 1.00 55.52 152 ILE B N 1
ATOM 1352 C CA . ILE B 1 72 ? 13.616 -18.669 10.138 1.00 57.38 152 ILE B CA 1
ATOM 1353 C C . ILE B 1 72 ? 13.554 -20.128 9.678 1.00 53.42 152 ILE B C 1
ATOM 1354 O O . ILE B 1 72 ? 13.457 -21.036 10.507 1.00 54.56 152 ILE B O 1
ATOM 1359 N N . HIS B 1 73 ? 13.563 -20.328 8.358 1.00 54.13 153 HIS B N 1
ATOM 1360 C CA . HIS B 1 73 ? 13.497 -21.655 7.724 1.00 54.41 153 HIS B CA 1
ATOM 1361 C C . HIS B 1 73 ? 12.123 -22.295 7.828 1.00 51.07 153 HIS B C 1
ATOM 1362 O O . HIS B 1 73 ? 11.955 -23.466 7.503 1.00 56.14 153 HIS B O 1
ATOM 1369 N N . GLN B 1 74 ? 11.155 -21.534 8.325 1.00 53.87 154 GLN B N 1
ATOM 1370 C CA . GLN B 1 74 ? 9.769 -21.987 8.356 1.00 54.93 154 GLN B CA 1
ATOM 1371 C C . GLN B 1 74 ? 8.949 -21.142 7.387 1.00 54.15 154 GLN B C 1
ATOM 1372 O O . GLN B 1 74 ? 9.378 -20.060 6.978 1.00 56.63 154 GLN B O 1
ATOM 1378 N N . SER B 1 75 ? 7.762 -21.617 7.035 1.00 58.48 155 SER B N 1
ATOM 1379 C CA . SER B 1 75 ? 6.897 -20.875 6.125 1.00 59.05 155 SER B CA 1
ATOM 1380 C C . SER B 1 75 ? 6.354 -19.595 6.755 1.00 54.69 155 SER B C 1
ATOM 1381 O O . SER B 1 75 ? 5.982 -19.590 7.934 1.00 50.13 155 SER B O 1
ATOM 1384 N N . VAL B 1 76 ? 6.300 -18.518 5.972 1.00 43.92 156 VAL B N 1
ATOM 1385 C CA . VAL B 1 76 ? 5.736 -17.257 6.454 1.00 59.12 156 VAL B CA 1
ATOM 1386 C C . VAL B 1 76 ? 4.263 -17.379 6.773 1.00 56.37 156 VAL B C 1
ATOM 1387 O O . VAL B 1 76 ? 3.757 -16.649 7.624 1.00 57.56 156 VAL B O 1
ATOM 1391 N N . TYR B 1 77 ? 3.575 -18.295 6.095 1.00 51.49 157 TYR B N 1
ATOM 1392 C CA . TYR B 1 77 ? 2.126 -18.385 6.223 1.00 50.49 157 TYR B CA 1
ATOM 1393 C C . TYR B 1 77 ? 1.690 -18.769 7.623 1.00 51.96 157 TYR B C 1
ATOM 1394 O O . TYR B 1 77 ? 0.558 -18.505 8.020 1.00 66.39 157 TYR B O 1
ATOM 1403 N N . GLU B 1 78 ? 2.606 -19.353 8.386 1.00 55.34 158 GLU B N 1
ATOM 1404 C CA . GLU B 1 78 ? 2.339 -19.669 9.783 1.00 54.46 158 GLU B CA 1
ATOM 1405 C C . GLU B 1 78 ? 2.233 -18.404 10.626 1.00 58.35 158 GLU B C 1
ATOM 1406 O O . GLU B 1 78 ? 1.628 -18.420 11.699 1.00 61.90 158 GLU B O 1
ATOM 1412 N N . LEU B 1 79 ? 2.813 -17.311 10.131 1.00 57.74 159 LEU B N 1
ATOM 1413 C CA . LEU B 1 79 ? 2.771 -16.030 10.831 1.00 62.25 159 LEU B CA 1
ATOM 1414 C C . LEU B 1 79 ? 1.600 -15.183 10.370 1.00 61.09 159 LEU B C 1
ATOM 1415 O O . LEU B 1 79 ? 1.262 -14.191 11.006 1.00 60.42 159 LEU B O 1
ATOM 1420 N N . ILE B 1 80 ? 0.986 -15.574 9.260 1.00 63.85 160 ILE B N 1
ATOM 1421 C CA . ILE B 1 80 ? 0.003 -14.723 8.599 1.00 64.23 160 ILE B CA 1
ATOM 1422 C C . ILE B 1 80 ? -1.437 -15.201 8.769 1.00 73.47 160 ILE B C 1
ATOM 1423 O O . ILE B 1 80 ? -1.716 -16.395 8.683 1.00 80.12 160 ILE B O 1
ATOM 1428 N N . HIS B 1 81 ? -2.338 -14.257 9.030 1.00 75.07 161 HIS B N 1
ATOM 1429 C CA . HIS B 1 81 ? -3.774 -14.517 9.045 1.00 77.43 161 HIS B CA 1
ATOM 1430 C C . HIS B 1 81 ? -4.211 -15.223 7.757 1.00 78.32 161 HIS B C 1
ATOM 1431 O O . HIS B 1 81 ? -3.798 -14.840 6.661 1.00 82.39 161 HIS B O 1
ATOM 1438 N N . THR B 1 82 ? -5.047 -16.251 7.897 1.00 76.47 162 THR B N 1
ATOM 1439 C CA . THR B 1 82 ? -5.451 -17.097 6.771 1.00 77.46 162 THR B CA 1
ATOM 1440 C C . THR B 1 82 ? -6.115 -16.337 5.620 1.00 81.19 162 THR B C 1
ATOM 1441 O O . THR B 1 82 ? -6.111 -16.799 4.475 1.00 86.78 162 THR B O 1
ATOM 1445 N N . GLU B 1 83 ? -6.699 -15.185 5.935 1.00 80.04 163 GLU B N 1
ATOM 1446 C CA . GLU B 1 83 ? -7.345 -14.335 4.936 1.00 84.90 163 GLU B CA 1
ATOM 1447 C C . GLU B 1 83 ? -6.352 -13.430 4.214 1.00 83.80 163 GLU B C 1
ATOM 1448 O O . GLU B 1 83 ? -6.637 -12.918 3.127 1.00 89.04 163 GLU B O 1
ATOM 1454 N N . ASP B 1 84 ? -5.185 -13.227 4.820 1.00 75.67 164 ASP B N 1
ATOM 1455 C CA . ASP B 1 84 ? -4.209 -12.314 4.248 1.00 74.40 164 ASP B CA 1
ATOM 1456 C C . ASP B 1 84 ? -3.103 -13.067 3.530 1.00 69.10 164 ASP B C 1
ATOM 1457 O O . ASP B 1 84 ? -2.207 -12.459 2.942 1.00 66.70 164 ASP B O 1
ATOM 1462 N N . ARG B 1 85 ? -3.186 -14.391 3.566 1.00 62.37 165 ARG B N 1
ATOM 1463 C CA . ARG B 1 85 ? -2.161 -15.240 2.973 1.00 69.67 165 ARG B CA 1
ATOM 1464 C C . ARG B 1 85 ? -2.135 -15.119 1.460 1.00 66.87 165 ARG B C 1
ATOM 1465 O O . ARG B 1 85 ? -1.068 -15.080 0.850 1.00 70.15 165 ARG B O 1
ATOM 1473 N N . ALA B 1 86 ? -3.317 -15.073 0.860 1.00 70.26 166 ALA B N 1
ATOM 1474 C CA . ALA B 1 86 ? -3.429 -14.966 -0.585 1.00 79.04 166 ALA B CA 1
ATOM 1475 C C . ALA B 1 86 ? -2.758 -13.682 -1.056 1.00 81.24 166 ALA B C 1
ATOM 1476 O O . ALA B 1 86 ? -2.062 -13.666 -2.074 1.00 83.20 166 ALA B O 1
ATOM 1478 N N . GLU B 1 87 ? -2.954 -12.612 -0.294 1.00 80.49 167 GLU B N 1
ATOM 1479 C CA . GLU B 1 87 ? -2.359 -11.329 -0.629 1.00 81.47 167 GLU B CA 1
ATOM 1480 C C . GLU B 1 87 ? -0.833 -11.361 -0.557 1.00 75.53 167 GLU B C 1
ATOM 1481 O O . GLU B 1 87 ? -0.157 -10.847 -1.452 1.00 77.55 167 GLU B O 1
ATOM 1487 N N . PHE B 1 88 ? -0.293 -11.985 0.487 1.00 68.79 168 PHE B N 1
ATOM 1488 C CA . PHE B 1 88 ? 1.156 -12.090 0.631 1.00 65.31 168 PHE B CA 1
ATOM 1489 C C . PHE B 1 88 ? 1.735 -12.911 -0.514 1.00 67.36 168 PHE B C 1
ATOM 1490 O O . PHE B 1 88 ? 2.757 -12.546 -1.122 1.00 63.75 168 PHE B O 1
ATOM 1498 N N . GLN B 1 89 ? 1.059 -14.017 -0.806 1.00 69.86 169 GLN B N 1
ATOM 1499 C CA . GLN B 1 89 ? 1.471 -14.906 -1.878 1.00 71.95 169 GLN B CA 1
ATOM 1500 C C . GLN B 1 89 ? 1.516 -14.119 -3.170 1.00 70.28 169 GLN B C 1
ATOM 1501 O O . GLN B 1 89 ? 2.457 -14.255 -3.950 1.00 71.63 169 GLN B O 1
ATOM 1507 N N . ARG B 1 90 ? 0.511 -13.268 -3.368 1.00 69.46 170 ARG B N 1
ATOM 1508 C CA . ARG B 1 90 ? 0.446 -12.411 -4.550 1.00 77.42 170 ARG B CA 1
ATOM 1509 C C . ARG B 1 90 ? 1.650 -11.480 -4.576 1.00 75.64 170 ARG B C 1
ATOM 1510 O O . ARG B 1 90 ? 2.253 -11.265 -5.624 1.00 77.62 170 ARG B O 1
ATOM 1518 N N . GLN B 1 91 ? 2.008 -10.939 -3.414 1.00 75.16 171 GLN B N 1
ATOM 1519 C CA . GLN B 1 91 ? 3.130 -10.009 -3.330 1.00 74.63 171 GLN B CA 1
ATOM 1520 C C . GLN B 1 91 ? 4.443 -10.698 -3.673 1.00 72.84 171 GLN B C 1
ATOM 1521 O O . GLN B 1 91 ? 5.390 -10.054 -4.128 1.00 71.04 171 GLN B O 1
ATOM 1527 N N . LEU B 1 92 ? 4.481 -12.014 -3.491 1.00 71.35 172 LEU B N 1
ATOM 1528 C CA . LEU B 1 92 ? 5.683 -12.786 -3.785 1.00 69.97 172 LEU B CA 1
ATOM 1529 C C . LEU B 1 92 ? 5.873 -12.938 -5.283 1.00 84.53 172 LEU B C 1
ATOM 1530 O O . LEU B 1 92 ? 6.918 -13.401 -5.741 1.00 88.98 172 LEU B O 1
ATOM 1535 N N . HIS B 1 93 ? 4.859 -12.543 -6.047 1.00 91.26 173 HIS B N 1
ATOM 1536 C CA . HIS B 1 93 ? 4.870 -12.738 -7.490 1.00 98.13 173 HIS B CA 1
ATOM 1537 C C . HIS B 1 93 ? 5.321 -11.529 -8.287 1.00 100.92 173 HIS B C 1
ATOM 1538 O O . HIS B 1 93 ? 4.981 -10.392 -7.970 1.00 98.05 173 HIS B O 1
ATOM 1545 N N . TRP B 1 94 ? 6.110 -11.801 -9.319 1.00 108.37 174 TRP B N 1
ATOM 1546 C CA . TRP B 1 94 ? 6.642 -10.771 -10.196 1.00 113.70 174 TRP B CA 1
ATOM 1547 C C . TRP B 1 94 ? 5.539 -9.935 -10.850 1.00 115.09 174 TRP B C 1
ATOM 1548 O O . TRP B 1 94 ? 5.634 -8.708 -10.907 1.00 111.06 174 TRP B O 1
ATOM 1559 N N . ALA B 1 95 ? 4.486 -10.604 -11.318 1.00 119.93 175 ALA B N 1
ATOM 1560 C CA . ALA B 1 95 ? 3.375 -9.924 -11.976 1.00 124.14 175 ALA B CA 1
ATOM 1561 C C . ALA B 1 95 ? 2.373 -9.431 -10.940 1.00 122.92 175 ALA B C 1
ATOM 1562 O O . ALA B 1 95 ? 1.931 -10.193 -10.079 1.00 123.31 175 ALA B O 1
ATOM 1564 N N . LEU B 1 96 ? 2.019 -8.152 -11.041 1.00 123.87 176 LEU B N 1
ATOM 1565 C CA . LEU B 1 96 ? 1.163 -7.480 -10.061 1.00 118.74 176 LEU B CA 1
ATOM 1566 C C . LEU B 1 96 ? -0.147 -8.209 -9.762 1.00 121.33 176 LEU B C 1
ATOM 1567 O O . LEU B 1 96 ? -0.541 -8.334 -8.601 1.00 120.92 176 LEU B O 1
ATOM 1572 N N . ALA B 1 127 ? 19.105 -9.478 -10.523 1.00 85.34 207 ALA B N 1
ATOM 1573 C CA . ALA B 1 127 ? 19.185 -8.427 -11.537 1.00 101.00 207 ALA B CA 1
ATOM 1574 C C . ALA B 1 127 ? 18.473 -7.146 -11.086 1.00 105.83 207 ALA B C 1
ATOM 1575 O O . ALA B 1 127 ? 19.041 -6.332 -10.349 1.00 99.59 207 ALA B O 1
ATOM 1577 N N . SER B 1 128 ? 17.226 -6.979 -11.526 1.00 109.92 208 SER B N 1
ATOM 1578 C CA . SER B 1 128 ? 16.432 -5.795 -11.196 1.00 106.81 208 SER B CA 1
ATOM 1579 C C . SER B 1 128 ? 15.452 -6.094 -10.057 1.00 100.74 208 SER B C 1
ATOM 1580 O O . SER B 1 128 ? 15.525 -7.157 -9.432 1.00 91.44 208 SER B O 1
ATOM 1583 N N . PHE B 1 129 ? 14.542 -5.161 -9.778 1.00 99.99 209 PHE B N 1
ATOM 1584 C CA . PHE B 1 129 ? 13.613 -5.349 -8.666 1.00 92.11 209 PHE B CA 1
ATOM 1585 C C . PHE B 1 129 ? 12.261 -4.658 -8.867 1.00 91.95 209 PHE B C 1
ATOM 1586 O O . PHE B 1 129 ? 12.146 -3.710 -9.650 1.00 88.45 209 PHE B O 1
ATOM 1594 N N . MET B 1 130 ? 11.249 -5.137 -8.140 1.00 91.01 210 MET B N 1
ATOM 1595 C CA . MET B 1 130 ? 9.916 -4.518 -8.098 1.00 92.25 210 MET B CA 1
ATOM 1596 C C . MET B 1 130 ? 9.605 -3.930 -6.712 1.00 84.18 210 MET B C 1
ATOM 1597 O O . MET B 1 130 ? 9.818 -4.598 -5.702 1.00 82.69 210 MET B O 1
ATOM 1602 N N . GLU B 1 131 ? 9.090 -2.705 -6.642 1.00 82.71 211 GLU B N 1
ATOM 1603 C CA . GLU B 1 131 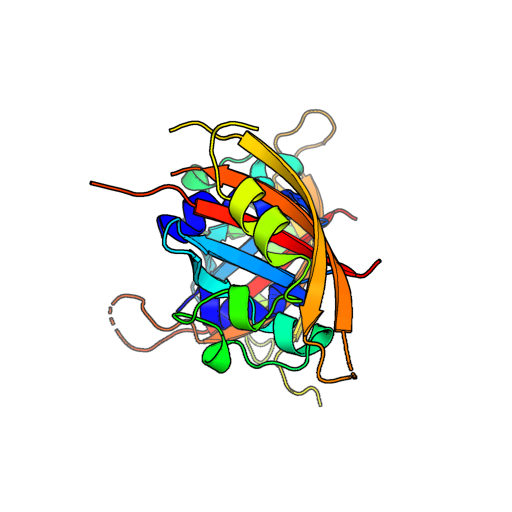? 8.773 -2.117 -5.338 1.00 76.52 211 GLU B CA 1
ATOM 1604 C C . GLU B 1 131 ? 7.534 -2.831 -4.779 1.00 77.04 211 GLU B C 1
ATOM 1605 O O . GLU B 1 131 ? 6.653 -3.248 -5.532 1.00 83.76 211 GLU B O 1
ATOM 1611 N N . ARG B 1 132 ? 7.477 -2.991 -3.461 1.00 78.37 212 ARG B N 1
ATOM 1612 C CA . ARG B 1 132 ? 6.352 -3.651 -2.804 1.00 70.74 212 ARG B CA 1
ATOM 1613 C C . ARG B 1 132 ? 5.935 -2.866 -1.572 1.00 68.09 212 ARG B C 1
ATOM 1614 O O . ARG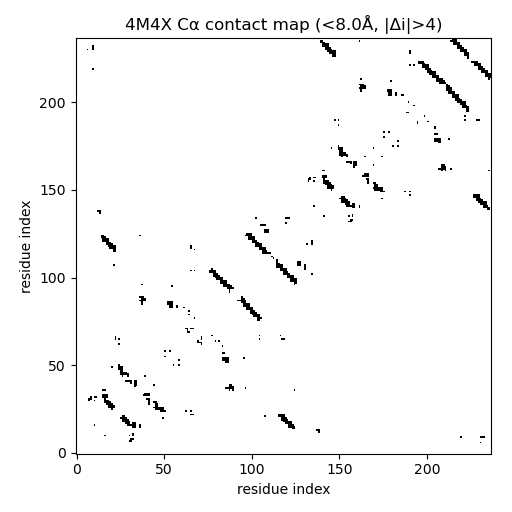 B 1 132 ? 6.773 -2.490 -0.747 1.00 74.51 212 ARG B O 1
ATOM 1622 N N . CYS B 1 133 ? 4.636 -2.624 -1.449 1.00 71.71 213 CYS B N 1
ATOM 1623 C CA . CYS B 1 133 ? 4.098 -1.876 -0.324 1.00 77.78 213 CYS B CA 1
ATOM 1624 C C . CYS B 1 133 ? 2.670 -2.365 -0.093 1.00 75.97 213 CYS B C 1
ATOM 1625 O O . CYS B 1 133 ? 1.791 -2.106 -0.910 1.00 80.08 213 CYS B O 1
ATOM 1628 N N . PHE B 1 134 ? 2.442 -3.084 1.004 1.00 72.21 214 PHE B N 1
ATOM 1629 C CA . PHE B 1 134 ? 1.129 -3.701 1.223 1.00 71.13 214 PHE B CA 1
ATOM 1630 C C . PHE B 1 134 ? 0.796 -3.969 2.693 1.00 74.07 214 PHE B C 1
ATOM 1631 O O . PHE B 1 134 ? 1.667 -3.921 3.555 1.00 68.62 214 PHE B O 1
ATOM 1639 N N . ARG B 1 135 ? -0.468 -4.278 2.963 1.00 77.12 215 ARG B N 1
ATOM 1640 C CA . ARG B 1 135 ? -0.953 -4.486 4.326 1.00 72.56 215 ARG B CA 1
ATOM 1641 C C . ARG B 1 135 ? -1.089 -5.980 4.599 1.00 72.05 215 ARG B C 1
ATOM 1642 O O . ARG B 1 135 ? -1.410 -6.748 3.691 1.00 79.59 215 ARG B O 1
ATOM 1650 N N . CYS B 1 136 ? -0.852 -6.392 5.842 1.00 68.59 216 CYS B N 1
ATOM 1651 C CA . CYS B 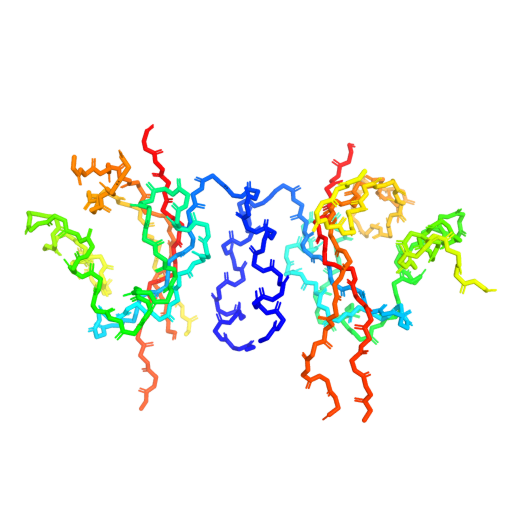1 136 ? -0.950 -7.801 6.207 1.00 68.06 216 CYS B CA 1
ATOM 1652 C C . CYS B 1 136 ? -1.025 -7.987 7.730 1.00 71.69 216 CYS B C 1
ATOM 1653 O O . CYS B 1 136 ? -0.293 -7.331 8.471 1.00 74.12 216 CYS B O 1
ATOM 1656 N N . ARG B 1 137 ? -1.899 -8.881 8.199 1.00 64.26 217 ARG B N 1
ATOM 1657 C CA . ARG B 1 137 ? -1.969 -9.182 9.634 1.00 60.53 217 ARG B CA 1
ATOM 1658 C C . ARG B 1 137 ? -1.075 -10.355 10.043 1.00 61.10 217 ARG B C 1
ATOM 1659 O O . ARG B 1 137 ? -1.110 -11.426 9.433 1.00 57.16 217 ARG B O 1
ATOM 1667 N N . LEU B 1 138 ? -0.273 -10.143 11.081 1.00 61.15 218 LEU B N 1
ATOM 1668 C CA . LEU B 1 138 ? 0.640 -11.176 11.558 1.00 57.46 218 LEU B CA 1
ATOM 1669 C C . LEU B 1 138 ? 0.268 -11.657 12.957 1.00 57.58 218 LEU B C 1
ATOM 1670 O O . LEU B 1 138 ? -0.259 -10.903 13.768 1.00 56.65 218 LEU B O 1
ATOM 1675 N N . ARG B 1 139 ? 0.544 -12.927 13.224 1.00 58.01 219 ARG B N 1
ATOM 1676 C CA . ARG B 1 139 ? 0.265 -13.518 14.520 1.00 60.07 219 ARG B CA 1
ATOM 1677 C C . ARG B 1 139 ? 1.085 -12.767 15.555 1.00 59.60 219 ARG B C 1
ATOM 1678 O O . ARG B 1 139 ? 2.298 -12.605 15.400 1.00 59.02 219 ARG B O 1
ATOM 1686 N N . CYS B 1 140 ? 0.417 -12.277 16.594 1.00 59.67 220 CYS B N 1
ATOM 1687 C CA . CYS B 1 140 ? 1.091 -11.490 17.613 1.00 57.91 220 CYS B CA 1
ATOM 1688 C C . CYS B 1 140 ? 0.809 -12.064 18.993 1.00 65.71 220 CYS B C 1
ATOM 1689 O O . CYS B 1 140 ? -0.338 -12.088 19.432 1.00 78.11 220 CYS B O 1
ATOM 1692 N N . LEU B 1 141 ? 1.857 -12.511 19.681 1.00 63.38 221 LEU B N 1
ATOM 1693 C CA . LEU B 1 141 ? 1.701 -13.165 20.980 1.00 61.87 221 LEU B CA 1
ATOM 1694 C C . LEU B 1 141 ? 1.739 -12.170 22.139 1.00 72.81 221 LEU B C 1
ATOM 1695 O O . LEU B 1 141 ? 1.821 -12.562 23.301 1.00 80.17 221 LEU B O 1
ATOM 1700 N N . LEU B 1 142 ? 1.685 -10.884 21.813 1.00 74.91 222 LEU B N 1
ATOM 1701 C CA . LEU B 1 142 ? 1.727 -9.834 22.819 1.00 76.75 222 LEU B CA 1
ATOM 1702 C C . LEU B 1 142 ? 0.318 -9.360 23.182 1.00 83.53 222 LEU B C 1
ATOM 1703 O O . LEU B 1 142 ? -0.109 -9.460 24.333 1.00 89.91 222 LEU B O 1
ATOM 1708 N N . GLY B 1 147 ? -4.940 -10.952 19.162 1.00 85.98 227 GLY B N 1
ATOM 1709 C CA . GLY B 1 147 ? -4.241 -12.124 18.666 1.00 79.94 227 GLY B CA 1
ATOM 1710 C C . GLY B 1 147 ? -3.406 -11.845 17.428 1.00 75.57 227 GLY B C 1
ATOM 1711 O O . GLY B 1 147 ? -2.535 -12.631 17.061 1.00 74.14 227 GLY B O 1
ATOM 1712 N N . PHE B 1 148 ? -3.676 -10.718 16.782 1.00 75.34 228 PHE B N 1
ATOM 1713 C CA . PHE B 1 148 ? -3.015 -10.358 15.532 1.00 70.82 228 PHE B CA 1
ATOM 1714 C C . PHE B 1 148 ? -2.637 -8.891 15.516 1.00 74.55 228 PHE B C 1
ATOM 1715 O O . PHE B 1 148 ? -3.245 -8.071 16.206 1.00 79.26 228 PHE B O 1
ATOM 1723 N N . LEU B 1 149 ? -1.612 -8.577 14.735 1.00 72.55 229 LEU B N 1
ATOM 1724 C CA . LEU B 1 149 ? -1.090 -7.227 14.637 1.00 73.14 229 LEU B CA 1
ATOM 1725 C C . LEU B 1 149 ? -1.020 -6.856 13.164 1.00 69.02 229 LEU B C 1
ATOM 1726 O O . LEU B 1 149 ? -0.344 -7.521 12.375 1.00 62.81 229 LEU B O 1
ATOM 1731 N N . ALA B 1 150 ? -1.734 -5.797 12.800 1.00 72.82 230 ALA B N 1
ATOM 1732 C CA . ALA B 1 150 ? -1.761 -5.321 11.425 1.00 71.92 230 ALA B CA 1
ATOM 1733 C C . ALA B 1 150 ? -0.493 -4.538 11.095 1.00 72.72 230 ALA B C 1
ATOM 1734 O O . ALA B 1 150 ? -0.126 -3.588 11.793 1.00 72.29 230 ALA B O 1
ATOM 1736 N N . MET B 1 151 ? 0.168 -4.938 10.016 1.00 70.84 231 MET B N 1
ATOM 1737 C CA . MET B 1 151 ? 1.440 -4.338 9.646 1.00 68.23 231 MET B CA 1
ATOM 1738 C C . MET B 1 151 ? 1.506 -3.982 8.172 1.00 66.76 231 MET B C 1
ATOM 1739 O O . MET B 1 151 ? 0.880 -4.619 7.330 1.00 66.60 231 MET B O 1
ATOM 1744 N N . ASN B 1 152 ? 2.276 -2.949 7.875 1.00 64.34 232 ASN B N 1
ATOM 1745 C CA . ASN B 1 152 ? 2.588 -2.615 6.505 1.00 66.42 232 ASN B CA 1
ATOM 1746 C C . ASN B 1 152 ? 3.974 -3.142 6.155 1.00 63.63 232 ASN B C 1
ATOM 1747 O O . ASN B 1 152 ? 4.961 -2.867 6.843 1.00 60.70 232 ASN B O 1
ATOM 1752 N N . PHE B 1 153 ? 4.027 -3.949 5.106 1.00 63.11 233 PHE B N 1
ATOM 1753 C CA . PHE B 1 153 ? 5.277 -4.413 4.551 1.00 61.46 233 PHE B CA 1
ATOM 1754 C C . PHE B 1 153 ? 5.733 -3.444 3.480 1.00 67.22 233 PHE B C 1
ATOM 1755 O O . PHE B 1 153 ? 4.947 -3.051 2.598 1.00 80.55 233 PHE B O 1
ATOM 1763 N N . GLN B 1 154 ? 7.005 -3.066 3.552 1.00 64.74 234 GLN B N 1
ATOM 1764 C CA . GLN B 1 154 ? 7.576 -2.130 2.590 1.00 66.43 234 GLN B CA 1
ATOM 1765 C C . GLN B 1 154 ? 8.962 -2.603 2.185 1.00 64.38 234 GLN B C 1
ATOM 1766 O O . GLN B 1 154 ? 9.846 -2.7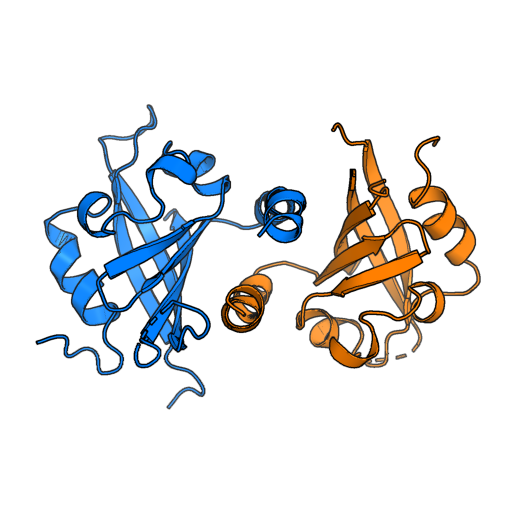49 3.027 1.00 67.56 234 GLN B O 1
ATOM 1772 N N . GLY B 1 155 ? 9.144 -2.881 0.900 1.00 56.22 235 GLY B N 1
ATOM 1773 C CA . GLY B 1 155 ? 10.422 -3.395 0.441 1.00 59.22 235 GLY B CA 1
ATOM 1774 C C . GLY B 1 155 ? 10.477 -3.664 -1.045 1.00 62.48 235 GLY B C 1
ATOM 1775 O O . GLY B 1 155 ? 9.820 -2.988 -1.824 1.00 70.52 235 GLY B O 1
ATOM 1776 N N . ARG B 1 156 ? 11.286 -4.643 -1.439 1.00 64.17 236 ARG B N 1
ATOM 1777 C CA . ARG B 1 156 ? 11.488 -4.942 -2.851 1.00 64.01 236 ARG B CA 1
ATOM 1778 C C . ARG B 1 156 ? 11.530 -6.430 -3.149 1.00 63.92 236 ARG B C 1
ATOM 1779 O O . ARG B 1 156 ? 12.004 -7.223 -2.332 1.00 66.09 236 ARG B O 1
ATOM 1787 N N . LEU B 1 157 ? 11.040 -6.792 -4.334 1.00 67.93 237 LEU B N 1
ATOM 1788 C CA . LEU B 1 157 ? 11.141 -8.145 -4.858 1.00 68.46 237 LEU B CA 1
ATOM 1789 C C . LEU B 1 157 ? 12.333 -8.205 -5.792 1.00 75.85 237 LEU B C 1
ATOM 1790 O O . LEU B 1 157 ? 12.382 -7.481 -6.786 1.00 75.82 237 LEU B O 1
ATOM 1795 N N . LYS B 1 158 ? 13.283 -9.080 -5.482 1.00 82.18 238 LYS B N 1
ATOM 1796 C CA . LYS B 1 158 ? 14.509 -9.197 -6.266 1.00 94.33 238 LYS B CA 1
ATOM 1797 C C . LYS B 1 158 ? 15.094 -10.603 -6.186 1.00 101.07 238 LYS B C 1
ATOM 1798 O O . LYS B 1 158 ? 14.694 -11.394 -5.331 1.00 101.05 238 LYS B O 1
ATOM 1804 N N . TYR B 1 159 ? 16.038 -10.904 -7.077 1.00 104.33 239 TYR B N 1
ATOM 1805 C CA . TYR B 1 159 ? 16.737 -12.188 -7.077 1.00 105.98 239 TYR B CA 1
ATOM 1806 C C . TYR B 1 159 ? 17.687 -12.291 -5.881 1.00 102.10 239 TYR B C 1
ATOM 1807 O O . TYR B 1 159 ? 18.086 -13.385 -5.478 1.00 98.10 239 TYR B O 1
ATOM 1816 N N . PRO B 1 174 ? 19.642 -22.873 -10.350 1.00 121.51 254 PRO B N 1
ATOM 1817 C CA . PRO B 1 174 ? 19.646 -21.434 -10.629 1.00 122.43 254 PRO B CA 1
ATOM 1818 C C . PRO B 1 174 ? 18.952 -20.650 -9.520 1.00 122.87 254 PRO B C 1
ATOM 1819 O O . PRO B 1 174 ? 17.981 -21.143 -8.947 1.00 123.55 254 PRO B O 1
ATOM 1823 N N . PRO B 1 175 ? 19.442 -19.435 -9.227 1.00 124.05 255 PRO B N 1
ATOM 1824 C CA . PRO B 1 175 ? 18.937 -18.546 -8.169 1.00 115.96 255 PRO B CA 1
ATOM 1825 C C . PRO B 1 175 ? 17.436 -18.234 -8.243 1.00 115.04 255 PRO B C 1
ATOM 1826 O O . PRO B 1 175 ? 16.833 -18.300 -9.315 1.00 121.12 255 PRO B O 1
ATOM 1830 N N . GLN B 1 176 ? 16.854 -17.898 -7.095 1.00 108.94 256 GLN B N 1
ATOM 1831 C CA . GLN B 1 176 ? 15.417 -17.644 -6.966 1.00 107.84 256 GLN B CA 1
ATOM 1832 C C . GLN B 1 176 ? 15.078 -16.178 -6.651 1.00 97.42 256 GLN B C 1
ATOM 1833 O O . GLN B 1 176 ? 15.971 -15.353 -6.438 1.00 97.13 256 GLN B O 1
ATOM 1839 N N . LEU B 1 177 ? 13.784 -15.859 -6.670 1.00 90.15 257 LEU B N 1
ATOM 1840 C CA . LEU B 1 177 ? 13.287 -14.513 -6.370 1.00 83.56 257 LEU B CA 1
ATOM 1841 C C . LEU B 1 177 ? 13.093 -14.359 -4.853 1.00 74.67 257 LEU B C 1
ATOM 1842 O O . LEU B 1 177 ? 12.853 -15.348 -4.149 1.00 71.21 257 LEU B O 1
ATOM 1847 N N . ALA B 1 178 ? 13.212 -13.136 -4.336 1.00 69.34 258 ALA B N 1
ATOM 1848 C CA . ALA B 1 178 ? 13.045 -12.927 -2.894 1.00 63.99 258 ALA B CA 1
ATOM 1849 C C . ALA B 1 178 ? 12.469 -11.566 -2.500 1.00 61.35 258 ALA B C 1
ATOM 1850 O O . ALA B 1 178 ? 12.784 -10.537 -3.100 1.00 65.98 258 ALA B O 1
ATOM 1852 N N . LEU B 1 179 ? 11.640 -11.576 -1.461 1.00 57.91 259 LEU B N 1
ATOM 1853 C CA . LEU B 1 179 ? 11.073 -10.358 -0.901 1.00 60.26 259 LEU B CA 1
ATOM 1854 C C . LEU B 1 179 ? 11.936 -9.884 0.271 1.00 59.87 259 LEU B C 1
ATOM 1855 O O . LEU B 1 179 ? 12.072 -10.595 1.277 1.00 56.38 259 LEU B O 1
ATOM 1860 N N . PHE B 1 180 ? 12.528 -8.699 0.127 1.00 55.30 260 PHE B N 1
ATOM 1861 C CA . PHE B 1 180 ? 13.266 -8.046 1.211 1.00 53.24 260 PHE B CA 1
ATOM 1862 C C . PHE B 1 180 ? 12.432 -6.883 1.725 1.00 53.73 260 PHE B C 1
ATOM 1863 O O . PHE B 1 180 ? 12.174 -5.939 0.981 1.00 59.27 260 PHE B O 1
ATOM 1871 N N . ALA B 1 181 ? 12.008 -6.931 2.983 1.00 49.50 261 ALA B N 1
ATOM 1872 C CA . ALA B 1 181 ? 11.069 -5.925 3.469 1.00 53.06 261 ALA B CA 1
ATOM 1873 C C . ALA B 1 181 ? 11.250 -5.509 4.927 1.00 50.44 261 ALA B C 1
ATOM 1874 O O . ALA B 1 181 ? 11.926 -6.176 5.701 1.00 50.93 261 ALA B O 1
ATOM 1876 N N . ILE B 1 182 ? 10.640 -4.381 5.279 1.00 48.83 262 ILE B N 1
ATOM 1877 C CA . ILE B 1 182 ? 10.482 -3.986 6.670 1.00 48.74 262 ILE B CA 1
ATOM 1878 C C . ILE B 1 182 ? 8.995 -4.015 6.999 1.00 53.60 262 ILE B C 1
ATOM 1879 O O . ILE B 1 182 ? 8.166 -3.487 6.245 1.00 65.95 262 ILE B O 1
ATOM 1884 N N . ALA B 1 183 ? 8.662 -4.661 8.110 1.00 47.58 263 ALA B N 1
ATOM 1885 C CA . ALA B 1 183 ? 7.286 -4.756 8.566 1.00 49.49 263 ALA B CA 1
ATOM 1886 C C . ALA B 1 183 ? 7.062 -3.774 9.705 1.00 53.44 263 ALA B C 1
ATOM 1887 O O . ALA B 1 183 ? 7.686 -3.876 10.756 1.00 55.58 263 ALA B O 1
ATOM 1889 N N . THR B 1 184 ? 6.156 -2.830 9.486 1.00 57.47 264 THR B N 1
ATOM 1890 C CA . THR B 1 184 ? 5.939 -1.716 10.398 1.00 60.98 264 THR B CA 1
ATOM 1891 C C . THR B 1 184 ? 4.521 -1.738 10.957 1.00 67.07 264 THR B C 1
ATOM 1892 O O . THR B 1 184 ? 3.562 -1.902 10.209 1.00 75.13 264 THR B O 1
ATOM 1896 N N . PRO B 1 185 ? 4.378 -1.568 12.280 1.00 64.64 265 PRO B N 1
ATOM 1897 C CA . PRO B 1 185 ? 3.042 -1.547 12.891 1.00 62.85 265 PRO B CA 1
ATOM 1898 C C . PRO B 1 185 ? 2.245 -0.314 12.465 1.00 66.03 265 PRO B C 1
ATOM 1899 O O . PRO B 1 185 ? 2.823 0.751 12.241 1.00 61.77 265 PRO B O 1
ATOM 1903 N N . LEU B 1 186 ? 0.927 -0.454 12.370 1.00 71.97 266 LEU B N 1
ATOM 1904 C CA . LEU B 1 186 ? 0.086 0.645 11.916 1.00 83.50 266 LEU B CA 1
ATOM 1905 C C . LEU B 1 186 ? -0.259 1.561 13.081 1.00 94.87 266 LEU B C 1
ATOM 1906 O O . LEU B 1 186 ? -0.033 2.771 13.008 1.00 102.30 266 LEU B O 1
#

Secondary structure (DSSP, 8-state):
--HHHHHGGGGGGSSSEEEEEETTSBEEEE-TTHHHHT---HHHHTTSBGGGTB-TTTHHHHHHHHSTTS-----SS-EEEEEEEEE--STTSSSEEEEEEEEEEEEE-S-----EEEEEEEEEE-/-HHHHHGGGGGGSSSEEEEEETTSBEEEE-TTHHHHT---HHHHTTSBGGGTB-TTTHHHHHHHTSS----EEEEEEEEEEE----EEEEEEEEEEE-----EEEEEEEE-

CATH classification: 3.30.450.20